Protein AF-A0A550GXI3-F1 (afdb_monomer)

Radius of gyration: 19.62 Å; Cα contacts (8 Å, |Δi|>4): 596; chains: 1; bounding box: 55×39×48 Å

Solvent-accessible surface area (backbone atoms only — not comparable to full-atom values): 16619 Å² total; per-residue (Å²): 136,91,68,89,84,83,71,65,54,86,95,35,48,46,63,50,71,77,78,48,59,98,50,70,60,48,78,45,76,72,73,67,55,38,31,50,55,50,47,62,64,43,40,51,51,29,44,40,46,37,22,38,76,69,74,22,32,32,35,30,52,36,49,74,20,41,65,17,34,67,59,70,39,56,46,51,35,38,92,88,29,63,44,73,39,26,77,59,78,45,25,34,27,53,27,48,29,63,34,30,44,49,54,58,54,34,79,82,56,68,37,56,72,45,65,46,77,71,81,88,69,42,28,80,44,37,45,74,77,69,72,57,84,88,69,53,75,42,92,70,35,68,44,68,70,25,41,55,35,31,60,16,30,55,57,30,77,19,30,78,45,34,30,23,52,42,53,98,44,24,38,32,27,37,34,27,72,86,44,60,24,70,62,46,37,54,57,52,63,74,62,69,56,55,27,54,47,70,41,73,43,73,50,54,18,75,34,76,65,56,46,83,38,67,22,25,15,38,31,63,40,76,79,32,71,91,59,40,50,33,40,64,50,24,49,53,53,51,42,49,46,50,75,75,33,90,84,61,43,72,43,75,50,49,100,82,71,45,43,50,35,30,36,66,55,12,37,61,59,65,59,50,38,48,74,70,64,53,58,64,69,62,58,56,61,70,31,50,73,52,47,55,53,44,54,66,59,47,63,81,31,64,88,63,97

Structure (mmCIF, N/CA/C/O backbone):
data_AF-A0A550GXI3-F1
#
_entry.id   AF-A0A550GXI3-F1
#
loop_
_atom_site.group_PDB
_atom_site.id
_atom_site.type_symbol
_atom_site.label_atom_id
_atom_site.label_alt_id
_atom_site.label_comp_id
_atom_site.label_asym_id
_atom_site.label_entity_id
_atom_site.label_seq_id
_atom_site.pdbx_PDB_ins_code
_atom_site.Cartn_x
_atom_site.Cartn_y
_atom_site.Cartn_z
_atom_site.occupancy
_atom_site.B_iso_or_equiv
_atom_site.auth_seq_id
_atom_site.auth_comp_id
_atom_site.auth_asym_id
_atom_site.auth_atom_id
_atom_site.pdbx_PDB_model_num
ATOM 1 N N . THR A 1 1 ? -29.670 -12.138 7.925 1.00 89.00 1 THR A N 1
ATOM 2 C CA . THR A 1 1 ? -29.839 -11.306 9.135 1.00 89.00 1 THR A CA 1
ATOM 3 C C . THR A 1 1 ? -31.044 -10.385 9.037 1.00 89.00 1 THR A C 1
ATOM 5 O O . THR A 1 1 ? -31.653 -10.145 10.063 1.00 89.00 1 THR A O 1
ATOM 8 N N . GLY A 1 2 ? -31.415 -9.880 7.851 1.00 95.00 2 GLY A N 1
ATOM 9 C CA . GLY A 1 2 ? -32.545 -8.945 7.708 1.00 95.00 2 GLY A CA 1
ATOM 10 C C . GLY A 1 2 ? -32.229 -7.520 8.179 1.00 95.00 2 GLY A C 1
ATOM 11 O O . GLY A 1 2 ? -33.114 -6.674 8.183 1.00 95.00 2 GLY A O 1
ATOM 12 N N . LEU A 1 3 ? -30.976 -7.267 8.568 1.00 95.50 3 LEU A N 1
ATOM 13 C CA . LEU A 1 3 ? -30.481 -5.957 8.976 1.00 95.50 3 LEU A CA 1
ATOM 14 C C . LEU A 1 3 ? -30.218 -5.069 7.749 1.00 95.50 3 LEU A C 1
ATOM 16 O O . LEU A 1 3 ? -29.896 -5.607 6.682 1.00 95.50 3 LEU A O 1
ATOM 20 N N . PRO A 1 4 ? -30.320 -3.735 7.892 1.00 94.94 4 PRO A N 1
ATOM 21 C CA . PRO A 1 4 ? -29.956 -2.805 6.830 1.00 94.94 4 PRO A CA 1
ATOM 22 C C . PRO A 1 4 ? -28.475 -2.944 6.456 1.00 94.94 4 PRO A C 1
ATOM 24 O O . PRO A 1 4 ? -27.627 -3.236 7.299 1.00 94.94 4 PRO A O 1
ATOM 27 N N . VAL A 1 5 ? -28.172 -2.723 5.176 1.00 95.75 5 VAL A N 1
ATOM 28 C CA . VAL A 1 5 ? -26.807 -2.737 4.639 1.00 95.75 5 VAL A CA 1
ATOM 29 C C . VAL A 1 5 ? -26.557 -1.413 3.937 1.00 95.75 5 VAL A C 1
ATOM 31 O O . VAL A 1 5 ? -27.253 -1.071 2.982 1.00 95.75 5 VAL A O 1
ATOM 34 N N . TYR A 1 6 ? -25.542 -0.692 4.403 1.00 95.00 6 TYR A N 1
ATOM 35 C CA . TYR A 1 6 ? -25.113 0.573 3.822 1.00 95.00 6 TYR A CA 1
ATOM 36 C C . TYR A 1 6 ? -23.807 0.379 3.055 1.00 95.00 6 TYR A C 1
ATOM 38 O O . TYR A 1 6 ? -22.901 -0.319 3.511 1.00 95.00 6 TYR A O 1
ATOM 46 N N . SER A 1 7 ? -23.705 0.996 1.878 1.00 94.38 7 SER A N 1
ATOM 47 C CA . SER A 1 7 ? -22.450 1.040 1.131 1.00 94.38 7 SER A CA 1
ATOM 48 C C . SER A 1 7 ? -21.622 2.225 1.611 1.00 94.38 7 SER A C 1
ATOM 50 O O . SER A 1 7 ? -22.087 3.359 1.529 1.00 94.38 7 SER A O 1
ATOM 52 N N . LEU A 1 8 ? -20.398 1.960 2.080 1.00 94.19 8 LEU A N 1
ATOM 53 C CA . LEU A 1 8 ? -19.416 2.993 2.426 1.00 94.19 8 LEU A CA 1
ATOM 54 C C . LEU A 1 8 ? -18.432 3.265 1.274 1.00 94.19 8 LEU A C 1
ATOM 56 O O . LEU A 1 8 ? -17.228 3.429 1.471 1.00 94.19 8 LEU A O 1
ATOM 60 N N . TYR A 1 9 ? -18.940 3.253 0.041 1.00 87.75 9 TYR A N 1
ATOM 61 C CA . TYR A 1 9 ? -18.154 3.436 -1.176 1.00 87.75 9 TYR A CA 1
ATOM 62 C C . TYR A 1 9 ? -18.864 4.376 -2.159 1.00 87.75 9 TYR A C 1
ATOM 64 O O . TYR A 1 9 ? -20.063 4.624 -2.052 1.00 87.75 9 TYR A O 1
ATOM 72 N N . GLY A 1 10 ? -18.121 4.915 -3.129 1.00 84.12 10 GLY A N 1
ATOM 73 C CA . GLY A 1 10 ? -18.667 5.867 -4.101 1.00 84.12 10 GLY A CA 1
ATOM 74 C C . GLY A 1 10 ? -19.005 7.209 -3.453 1.00 84.12 10 GLY A C 1
ATOM 75 O O . GLY A 1 10 ? -18.105 7.858 -2.911 1.00 84.12 10 GLY A O 1
ATOM 76 N N . ASP A 1 11 ? -20.281 7.593 -3.519 1.00 80.62 11 ASP A N 1
ATOM 77 C CA . ASP A 1 11 ? -20.800 8.890 -3.056 1.00 80.62 11 ASP A CA 1
ATOM 78 C C . ASP A 1 11 ? -20.832 9.017 -1.525 1.00 80.62 11 ASP A C 1
ATOM 80 O O . ASP A 1 11 ? -20.788 10.122 -0.985 1.00 80.62 11 ASP A O 1
ATOM 84 N N . HIS A 1 12 ? -20.839 7.890 -0.806 1.00 85.56 12 HIS A N 1
ATOM 85 C CA . HIS A 1 12 ? -20.931 7.853 0.652 1.00 85.56 12 HIS A CA 1
ATOM 86 C C . HIS A 1 12 ? -19.766 7.070 1.249 1.00 85.56 12 HIS A C 1
ATOM 88 O O . HIS A 1 12 ? -19.914 5.920 1.620 1.00 85.56 12 HIS A O 1
ATOM 94 N N . ARG A 1 13 ? -18.576 7.671 1.352 1.00 92.81 13 ARG A N 1
ATOM 95 C CA . ARG A 1 13 ? -17.403 7.003 1.969 1.00 92.81 13 ARG A CA 1
ATOM 96 C C . ARG A 1 13 ? -17.364 7.125 3.493 1.00 92.81 13 ARG A C 1
ATOM 98 O O . ARG A 1 13 ? -16.665 6.370 4.157 1.00 92.81 13 ARG A O 1
ATOM 105 N N . LYS A 1 14 ? -18.106 8.086 4.040 1.00 96.12 14 LYS A N 1
ATOM 106 C CA . LYS A 1 14 ? -18.230 8.351 5.473 1.00 96.12 14 LYS A CA 1
ATOM 107 C C . LYS A 1 14 ? -19.665 8.046 5.913 1.00 96.12 14 LYS A C 1
ATOM 109 O O . LYS A 1 14 ? -20.574 8.540 5.243 1.00 96.12 14 LYS A O 1
ATOM 114 N N . PRO A 1 15 ? -19.882 7.280 7.002 1.00 96.62 15 PRO A N 1
ATOM 115 C CA . PRO A 1 15 ? -21.222 7.068 7.544 1.00 96.62 15 PRO A CA 1
ATOM 116 C C . PRO A 1 15 ? -21.905 8.406 7.831 1.00 96.62 15 PRO A C 1
ATOM 118 O O . PRO A 1 15 ? -21.279 9.303 8.399 1.00 96.62 15 PRO A O 1
ATOM 121 N N . THR A 1 16 ? -23.167 8.553 7.440 1.00 96.31 16 THR A N 1
ATOM 122 C CA . THR A 1 16 ? -23.973 9.728 7.799 1.00 96.31 16 THR A CA 1
ATOM 123 C C . THR A 1 16 ? -24.551 9.565 9.205 1.00 96.31 16 THR A C 1
ATOM 125 O O . THR A 1 16 ? -24.634 8.449 9.712 1.00 96.31 16 THR A O 1
ATOM 128 N N . GLY A 1 17 ? -25.009 10.659 9.820 1.00 95.38 17 GLY A N 1
ATOM 129 C CA . GLY A 1 17 ? -25.716 10.585 11.103 1.00 95.38 17 GLY A CA 1
ATOM 130 C C . GLY A 1 17 ? -26.948 9.677 11.054 1.00 95.38 17 GLY A C 1
ATOM 131 O O . GLY A 1 17 ? -27.163 8.903 11.973 1.00 95.38 17 GLY A O 1
ATOM 132 N N . GLU A 1 18 ? -27.693 9.684 9.943 1.00 95.81 18 GLU A N 1
ATOM 133 C CA . GLU A 1 18 ? -28.843 8.787 9.733 1.00 95.81 18 GLU A CA 1
ATOM 134 C C . GLU A 1 18 ? -28.446 7.304 9.731 1.00 95.81 18 GLU A C 1
ATOM 136 O O . GLU A 1 18 ? -29.175 6.469 10.254 1.00 95.81 18 GLU A O 1
ATOM 141 N N . MET A 1 19 ? -27.279 6.958 9.172 1.00 96.44 19 MET A N 1
ATOM 142 C CA . MET A 1 19 ? -26.775 5.578 9.203 1.00 96.44 19 MET A CA 1
ATOM 143 C C . MET A 1 19 ? -26.350 5.141 10.610 1.00 96.44 19 MET A C 1
ATOM 145 O O . MET A 1 19 ? -26.311 3.942 10.880 1.00 96.44 19 MET A O 1
ATOM 149 N N . LEU A 1 20 ? -25.994 6.099 11.470 1.00 96.69 20 LEU A N 1
ATOM 150 C CA . LEU A 1 20 ? -25.579 5.875 12.854 1.00 96.69 20 LEU A CA 1
ATOM 151 C C . LEU A 1 20 ? -26.733 6.048 13.859 1.00 96.69 20 LEU A C 1
ATOM 153 O O . LEU A 1 20 ? -26.522 5.872 15.058 1.00 96.69 20 LEU A O 1
ATOM 157 N N . ASP A 1 21 ? -27.940 6.388 13.399 1.00 95.31 21 ASP A N 1
ATOM 158 C CA . ASP A 1 21 ? -29.081 6.600 14.285 1.00 95.31 21 ASP A CA 1
ATOM 159 C C . ASP A 1 21 ? -29.482 5.293 14.985 1.00 95.31 21 ASP A C 1
ATOM 161 O O . ASP A 1 21 ? -29.589 4.227 14.371 1.00 95.31 21 ASP A O 1
ATOM 165 N N . GLY A 1 22 ? -29.683 5.377 16.299 1.00 94.44 22 GLY A N 1
ATOM 166 C CA . GLY A 1 22 ? -30.075 4.242 17.132 1.00 94.44 22 GLY A CA 1
ATOM 167 C C . GLY A 1 22 ? -28.981 3.210 17.438 1.00 94.44 22 GLY A C 1
ATOM 168 O O . GLY A 1 22 ? -29.319 2.171 18.010 1.00 94.44 22 GLY A O 1
ATOM 169 N N . ILE A 1 23 ? -27.705 3.455 17.101 1.00 97.56 23 ILE A N 1
ATOM 170 C CA . ILE A 1 23 ? -26.584 2.598 17.531 1.00 97.56 23 ILE A CA 1
ATOM 171 C C . ILE A 1 23 ? -25.672 3.296 18.546 1.00 97.56 23 ILE A C 1
ATOM 173 O O . ILE A 1 23 ? -25.298 4.452 18.385 1.00 97.56 23 ILE A O 1
ATOM 177 N N . ASP A 1 24 ? -25.253 2.559 19.576 1.00 97.81 24 ASP A N 1
ATOM 178 C CA . ASP A 1 24 ? -24.326 3.065 20.603 1.00 97.81 24 ASP A CA 1
ATOM 179 C C . ASP A 1 24 ? -22.850 2.868 20.222 1.00 97.81 24 ASP A C 1
ATOM 181 O O . ASP A 1 24 ? -21.953 3.542 20.738 1.00 97.81 24 ASP A O 1
ATOM 185 N N . ALA A 1 25 ? -22.581 1.914 19.325 1.00 98.38 25 ALA A N 1
ATOM 186 C CA . ALA A 1 25 ? -21.236 1.562 18.903 1.00 98.38 25 ALA A CA 1
ATOM 187 C C . ALA A 1 25 ? -21.175 1.119 17.437 1.00 98.38 25 ALA A C 1
ATOM 189 O O . ALA A 1 25 ? -22.063 0.422 16.943 1.00 98.38 25 ALA A O 1
ATOM 190 N N . LEU A 1 26 ? -20.069 1.462 16.780 1.00 98.44 26 LEU A N 1
ATOM 191 C CA . LEU A 1 26 ? -19.687 0.989 15.458 1.00 98.44 26 LEU A CA 1
ATOM 192 C C . LEU A 1 26 ? -18.497 0.033 15.591 1.00 98.44 26 LEU A C 1
ATOM 194 O O . LEU A 1 26 ? -17.433 0.425 16.069 1.00 98.44 26 LEU A O 1
ATOM 198 N N . VAL A 1 27 ? -18.681 -1.217 15.165 1.00 98.81 27 VAL A N 1
ATOM 199 C CA . VAL A 1 27 ? -17.645 -2.257 15.216 1.00 98.81 27 VAL A CA 1
ATOM 200 C C . VAL A 1 27 ? -16.955 -2.372 13.857 1.00 98.81 27 VAL A C 1
ATOM 202 O O . VAL A 1 27 ? -17.619 -2.545 12.836 1.00 98.81 27 VAL A O 1
ATOM 205 N N . PHE A 1 28 ? -15.627 -2.304 13.846 1.00 98.81 28 PHE A N 1
ATOM 206 C CA . PHE A 1 28 ? -14.787 -2.508 12.670 1.00 98.81 28 PHE A CA 1
ATOM 207 C C . PHE A 1 28 ? -14.018 -3.818 12.800 1.00 98.81 28 PHE A C 1
ATOM 209 O O . PHE A 1 28 ? -13.209 -3.979 13.710 1.00 98.81 28 PHE A O 1
ATOM 216 N N . ASP A 1 29 ? -14.284 -4.739 11.879 1.00 98.62 29 ASP A N 1
ATOM 217 C CA . ASP A 1 29 ? -13.697 -6.077 11.839 1.00 98.62 29 ASP A CA 1
ATOM 218 C C . ASP A 1 29 ? -13.378 -6.454 10.385 1.00 98.62 29 ASP A C 1
ATOM 220 O O . ASP A 1 29 ? -14.157 -7.125 9.707 1.00 98.62 29 ASP A O 1
ATOM 224 N N . ILE A 1 30 ? -12.269 -5.928 9.861 1.00 97.94 30 ILE A N 1
ATOM 225 C CA . ILE A 1 30 ? -11.876 -6.087 8.455 1.00 97.94 30 ILE A CA 1
ATOM 226 C C . ILE A 1 30 ? -10.378 -6.384 8.374 1.00 97.94 30 ILE A C 1
ATOM 228 O O . ILE A 1 30 ? -9.574 -5.699 9.001 1.00 97.94 30 ILE A O 1
ATOM 232 N N . GLN A 1 31 ? -10.008 -7.397 7.583 1.00 98.25 31 GLN A N 1
ATOM 233 C CA . GLN A 1 31 ? -8.613 -7.711 7.270 1.00 98.25 31 GLN A CA 1
ATOM 234 C C . GLN A 1 31 ? -8.056 -6.712 6.245 1.00 98.25 31 GLN A C 1
ATOM 236 O O . GLN A 1 31 ? -8.577 -6.602 5.133 1.00 98.25 31 GLN A O 1
ATOM 241 N N . ASP A 1 32 ? -6.991 -6.007 6.622 1.00 96.69 32 ASP A N 1
ATOM 242 C CA . ASP A 1 32 ? -6.204 -5.134 5.741 1.00 96.69 32 ASP A CA 1
ATOM 243 C C . ASP A 1 32 ? -5.035 -5.909 5.091 1.00 96.69 32 ASP A C 1
ATOM 245 O O . ASP A 1 32 ? -4.897 -7.117 5.308 1.00 96.69 32 ASP A O 1
ATOM 249 N N . CYS A 1 33 ? -4.207 -5.245 4.277 1.00 96.88 33 CYS A N 1
ATOM 250 C CA . CYS A 1 33 ? -3.033 -5.827 3.631 1.00 96.88 33 CYS A CA 1
ATOM 251 C C . CYS A 1 33 ? -1.679 -5.207 4.033 1.00 96.88 33 CYS A C 1
ATOM 253 O O . CYS A 1 33 ? -0.673 -5.592 3.443 1.00 96.88 33 CYS A O 1
ATOM 255 N N . GLY A 1 34 ? -1.639 -4.252 4.970 1.00 96.81 34 GLY A N 1
ATOM 256 C CA . GLY A 1 34 ? -0.385 -3.673 5.482 1.00 96.81 34 GLY A CA 1
ATOM 257 C C . GLY A 1 34 ? 0.225 -2.581 4.592 1.00 96.81 34 GLY A C 1
ATOM 258 O O . GLY A 1 34 ? 1.400 -2.228 4.729 1.00 96.81 34 GLY A O 1
ATOM 259 N N . ALA A 1 35 ? -0.559 -2.049 3.646 1.00 98.25 35 ALA A N 1
ATOM 260 C CA . ALA A 1 35 ? -0.117 -1.027 2.702 1.00 98.25 35 ALA A CA 1
ATOM 261 C C . ALA A 1 35 ? -0.995 0.226 2.778 1.00 98.25 35 ALA A C 1
ATOM 263 O O . ALA A 1 35 ? -2.220 0.151 2.691 1.00 98.25 35 ALA A O 1
ATOM 264 N N . ARG A 1 36 ? -0.367 1.407 2.825 1.00 98.00 36 ARG A N 1
ATOM 265 C CA . ARG A 1 36 ? -1.037 2.709 3.016 1.00 98.00 36 ARG A CA 1
ATOM 266 C C . ARG A 1 36 ? -2.190 2.983 2.050 1.00 98.00 36 ARG A C 1
ATOM 268 O O . ARG A 1 36 ? -3.167 3.627 2.424 1.00 98.00 36 ARG A O 1
ATOM 275 N N . PHE A 1 37 ? -2.057 2.545 0.801 1.00 97.00 37 PHE A N 1
ATOM 276 C CA . PHE A 1 37 ? -3.054 2.773 -0.246 1.00 97.00 37 PHE A CA 1
ATOM 277 C C . PHE A 1 37 ? -4.157 1.712 -0.308 1.00 97.00 37 PHE A C 1
ATOM 279 O O . PHE A 1 37 ? -5.036 1.793 -1.169 1.00 97.00 37 PHE A O 1
ATOM 286 N N . TYR A 1 38 ? -4.176 0.754 0.622 1.00 97.69 38 TYR A N 1
ATOM 287 C CA . TYR A 1 38 ? -5.305 -0.148 0.794 1.00 97.69 38 TYR A CA 1
ATOM 288 C C . TYR A 1 38 ? -6.419 0.533 1.599 1.00 97.69 38 TYR A C 1
ATOM 290 O O . TYR A 1 38 ? -6.279 0.890 2.763 1.00 97.69 38 TYR A O 1
ATOM 298 N N . THR A 1 39 ? -7.555 0.789 0.951 1.00 96.00 39 THR A N 1
ATOM 299 C CA . THR A 1 39 ? -8.517 1.813 1.412 1.00 96.00 39 THR A CA 1
ATOM 300 C C . THR A 1 39 ? -9.366 1.454 2.643 1.00 96.00 39 THR A C 1
ATOM 302 O O . THR A 1 39 ? -10.235 2.238 3.043 1.00 96.00 39 THR A O 1
ATOM 305 N N . TYR A 1 40 ? -9.139 0.306 3.284 1.00 97.38 40 TYR A N 1
ATOM 306 C CA . TYR A 1 40 ? -9.831 -0.030 4.530 1.00 97.38 40 TYR A CA 1
ATOM 307 C C . TYR A 1 40 ? -9.351 0.823 5.707 1.00 97.38 40 TYR A C 1
ATOM 309 O O . TYR A 1 40 ? -10.192 1.229 6.511 1.00 97.38 40 TYR A O 1
ATOM 317 N N . VAL A 1 41 ? -8.083 1.253 5.735 1.00 96.81 41 VAL A N 1
ATOM 318 C CA . VAL A 1 41 ? -7.618 2.285 6.684 1.00 96.81 41 VAL A CA 1
ATOM 319 C C . VAL A 1 41 ? -8.352 3.617 6.493 1.00 96.81 41 VAL A C 1
ATOM 321 O O . VAL A 1 41 ? -8.733 4.286 7.459 1.00 96.81 41 VAL A O 1
ATOM 324 N N . SER A 1 42 ? -8.640 3.993 5.245 1.00 97.19 42 SER A N 1
ATOM 325 C CA . SER A 1 42 ? -9.401 5.209 4.946 1.00 97.19 42 SER A CA 1
ATOM 326 C C . SER A 1 42 ? -10.858 5.093 5.380 1.00 97.19 42 SER A C 1
ATOM 328 O O . SER A 1 42 ? -11.423 6.040 5.924 1.00 97.19 42 SER A O 1
ATOM 330 N N . THR A 1 43 ? -11.450 3.912 5.204 1.00 98.06 43 THR A N 1
ATOM 331 C CA . THR A 1 43 ? -12.803 3.615 5.690 1.00 98.06 43 THR A CA 1
ATOM 332 C C . THR A 1 43 ? -12.856 3.691 7.216 1.00 98.06 43 THR A C 1
ATOM 334 O O . THR A 1 43 ? -13.711 4.390 7.753 1.00 98.06 43 THR A O 1
ATOM 337 N N . LEU A 1 44 ? -11.897 3.070 7.917 1.00 98.44 44 LEU A N 1
ATOM 338 C CA . LEU A 1 44 ? -11.750 3.176 9.372 1.00 98.44 44 LEU A CA 1
ATOM 339 C C . LEU A 1 44 ? -11.668 4.644 9.815 1.00 98.44 44 LEU A C 1
ATOM 341 O O . LEU A 1 44 ? -12.401 5.057 10.708 1.00 98.44 44 LEU A O 1
ATOM 345 N N . THR A 1 45 ? -10.848 5.452 9.141 1.00 98.12 45 THR A N 1
ATOM 346 C CA . THR A 1 45 ? -10.695 6.890 9.429 1.00 98.12 45 THR A CA 1
ATOM 347 C C . THR A 1 45 ? -12.024 7.639 9.349 1.00 98.12 45 THR A C 1
ATOM 349 O O . THR A 1 45 ? -12.354 8.433 10.230 1.00 98.12 45 THR A O 1
ATOM 352 N N . TYR A 1 46 ? -12.807 7.400 8.297 1.00 98.06 46 TYR A N 1
ATOM 353 C CA . TYR A 1 46 ? -14.100 8.055 8.124 1.00 98.06 46 TYR A CA 1
ATOM 354 C C . TYR A 1 46 ? -15.151 7.559 9.118 1.00 98.06 46 TYR A C 1
ATOM 356 O O . TYR A 1 46 ? -15.916 8.374 9.637 1.00 98.06 46 TYR A O 1
ATOM 364 N N . CYS A 1 47 ? -15.152 6.265 9.435 1.00 98.44 47 CYS A N 1
ATOM 365 C CA . CYS A 1 47 ? -15.968 5.696 10.503 1.00 98.44 47 CYS A CA 1
ATOM 366 C C . CYS A 1 47 ? -15.649 6.344 11.855 1.00 98.44 47 CYS A C 1
ATOM 368 O O . CYS A 1 47 ? -16.559 6.836 12.513 1.00 98.44 47 CYS A O 1
ATOM 370 N N . MET A 1 48 ? -14.369 6.439 12.222 1.00 98.62 48 MET A N 1
ATOM 371 C CA . MET A 1 48 ? -13.918 7.098 13.451 1.00 98.62 48 MET A CA 1
ATOM 372 C C . MET A 1 48 ? -14.329 8.572 13.501 1.00 98.62 48 MET A C 1
ATOM 374 O O . MET A 1 48 ? -14.825 9.039 14.523 1.00 98.62 48 MET A O 1
ATOM 378 N N . GLY A 1 49 ? -14.158 9.302 12.394 1.00 98.25 49 GLY A N 1
ATOM 379 C CA . GLY A 1 49 ? -14.563 10.705 12.300 1.00 98.25 49 GLY A CA 1
ATOM 380 C C . GLY A 1 49 ? -16.069 10.896 12.474 1.00 98.25 49 GLY A C 1
ATOM 381 O O . GLY A 1 49 ? -16.495 11.771 13.219 1.00 98.25 49 GLY A O 1
ATOM 382 N N . SER A 1 50 ? -16.883 10.055 11.828 1.00 98.00 50 SER A N 1
ATOM 383 C CA . SER A 1 50 ? -18.342 10.119 11.977 1.00 98.00 50 SER A CA 1
ATOM 384 C C . SER A 1 50 ? -18.795 9.705 13.380 1.00 98.00 50 SER A C 1
ATOM 386 O O . SER A 1 50 ? -19.668 10.345 13.962 1.00 98.00 50 SER A O 1
ATOM 388 N N . ALA A 1 51 ? -18.150 8.692 13.964 1.00 98.25 51 ALA A N 1
ATOM 389 C CA . ALA A 1 51 ? -18.409 8.252 15.329 1.00 98.25 51 ALA A CA 1
ATOM 390 C C . ALA A 1 51 ? -18.117 9.365 16.353 1.00 98.25 51 ALA A C 1
ATOM 392 O O . ALA A 1 51 ? -18.942 9.619 17.228 1.00 98.25 51 ALA A O 1
ATOM 393 N N . ALA A 1 52 ? -17.002 10.092 16.197 1.00 98.06 52 ALA A N 1
ATOM 394 C CA . ALA A 1 52 ? -16.684 11.258 17.024 1.00 98.06 52 ALA A CA 1
ATOM 395 C C . ALA A 1 52 ? -17.745 12.365 16.919 1.00 98.06 52 ALA A C 1
ATOM 397 O O . ALA A 1 52 ? -18.149 12.926 17.934 1.00 98.06 52 ALA A O 1
ATOM 398 N N . GLU A 1 53 ? -18.211 12.665 15.704 1.00 97.81 53 GLU A N 1
ATOM 399 C CA . GLU A 1 53 ? -19.203 13.719 15.448 1.00 97.81 53 GLU A CA 1
ATOM 400 C C . GLU A 1 53 ? -20.579 13.417 16.054 1.00 97.81 53 GLU A C 1
ATOM 402 O O . GLU A 1 53 ? -21.276 14.341 16.469 1.00 97.81 53 GLU A O 1
ATOM 407 N N . HIS A 1 54 ? -20.960 12.140 16.124 1.00 97.62 54 HIS A N 1
ATOM 408 C CA . HIS A 1 54 ? -22.296 11.712 16.555 1.00 97.62 54 HIS A CA 1
ATOM 409 C C . HIS A 1 54 ? -22.310 11.060 17.945 1.00 97.62 54 HIS A C 1
ATOM 411 O O . HIS A 1 54 ? -23.345 10.560 18.374 1.00 97.62 54 HIS A O 1
ATOM 417 N N . GLY A 1 55 ? -21.183 11.064 18.665 1.00 96.88 55 GLY A N 1
ATOM 418 C CA . GLY A 1 55 ? -21.097 10.495 20.014 1.00 96.88 55 GLY A CA 1
ATOM 419 C C . GLY A 1 55 ? -21.222 8.969 20.064 1.00 96.88 55 GLY A C 1
ATOM 420 O O . GLY A 1 55 ? -21.563 8.422 21.110 1.00 96.88 55 GLY A O 1
ATOM 421 N N . VAL A 1 56 ? -20.934 8.284 18.956 1.00 98.44 56 VAL A N 1
ATOM 422 C CA . VAL A 1 56 ? -20.949 6.819 18.858 1.00 98.44 56 VAL A CA 1
ATOM 423 C C . VAL A 1 56 ? -19.578 6.274 19.249 1.00 98.44 56 VAL A C 1
ATOM 425 O O . VAL A 1 56 ? -18.538 6.833 18.889 1.00 98.44 56 VAL A O 1
ATOM 428 N N . LYS A 1 57 ? -19.546 5.163 19.987 1.00 98.69 57 LYS A N 1
ATOM 429 C CA . LYS A 1 57 ? -18.289 4.493 20.330 1.00 98.69 57 LYS A CA 1
ATOM 430 C C . LYS A 1 57 ? -17.713 3.766 19.114 1.00 98.69 57 LYS A C 1
ATOM 432 O O . LYS A 1 57 ? -18.413 3.007 18.452 1.00 98.69 57 LYS A O 1
ATOM 437 N N . MET A 1 58 ? -16.426 3.940 18.845 1.00 98.75 58 MET A N 1
ATOM 438 C CA . MET A 1 58 ? -15.707 3.153 17.849 1.00 98.75 58 MET A CA 1
ATOM 439 C C . MET A 1 58 ? -15.079 1.929 18.517 1.00 98.75 58 MET A C 1
ATOM 441 O O . MET A 1 58 ? -14.285 2.081 19.442 1.00 98.75 58 MET A O 1
ATOM 445 N N . VAL A 1 59 ? -15.388 0.730 18.029 1.00 98.88 59 VAL A N 1
ATOM 446 C CA . VAL A 1 59 ? -14.771 -0.523 18.481 1.00 98.88 59 VAL A CA 1
ATOM 447 C C . VAL A 1 59 ? -14.011 -1.150 17.318 1.00 98.88 59 VAL A C 1
ATOM 449 O O . VAL A 1 59 ? -14.597 -1.404 16.271 1.00 98.88 59 VAL A O 1
ATOM 452 N N . VAL A 1 60 ? -12.720 -1.423 17.486 1.00 98.88 60 VAL A N 1
ATOM 453 C CA . VAL A 1 60 ? -11.901 -2.119 16.481 1.00 98.88 60 VAL A CA 1
ATOM 454 C C . VAL A 1 60 ? -11.575 -3.513 16.997 1.00 98.88 60 VAL A C 1
ATOM 456 O O . VAL A 1 60 ? -10.935 -3.651 18.039 1.00 98.88 60 VAL A O 1
ATOM 459 N N . LEU A 1 61 ? -12.028 -4.540 16.279 1.00 98.88 61 LEU A N 1
ATOM 460 C CA . LEU A 1 61 ? -11.596 -5.917 16.500 1.00 98.88 61 LEU A CA 1
ATOM 461 C C . LEU A 1 61 ? -10.300 -6.102 15.726 1.00 98.88 61 LEU A C 1
ATOM 463 O O . LEU A 1 61 ? -10.307 -6.135 14.495 1.00 98.88 61 LEU A O 1
ATOM 467 N N . ASP A 1 62 ? -9.186 -6.117 16.448 1.00 98.81 62 ASP A N 1
ATOM 468 C CA . ASP A 1 62 ? -7.888 -6.041 15.803 1.00 98.81 62 ASP A CA 1
ATOM 469 C C . ASP A 1 62 ? -7.531 -7.333 15.052 1.00 98.81 62 ASP A C 1
ATOM 471 O O . ASP A 1 62 ? -8.012 -8.423 15.380 1.00 98.81 62 ASP A O 1
ATOM 475 N N . ARG A 1 63 ? -6.694 -7.201 14.021 1.00 98.69 63 ARG A N 1
ATOM 476 C CA . ARG A 1 63 ? -6.297 -8.286 13.117 1.00 98.69 63 ARG A CA 1
ATOM 477 C C . ARG A 1 63 ? -4.810 -8.209 12.766 1.00 98.69 63 ARG A C 1
ATOM 479 O O . ARG A 1 63 ? -4.250 -7.112 12.792 1.00 98.69 63 ARG A O 1
ATOM 486 N N . PRO A 1 64 ? -4.177 -9.342 12.402 1.00 98.56 64 PRO A N 1
ATOM 487 C CA . PRO A 1 64 ? -2.772 -9.368 12.004 1.00 98.56 64 PRO A CA 1
ATOM 488 C C . PRO A 1 64 ? -2.504 -8.421 10.833 1.00 98.56 64 PRO A C 1
ATOM 490 O O . PRO A 1 64 ? -3.275 -8.410 9.867 1.00 98.56 64 PRO A O 1
ATOM 493 N N . ASP A 1 65 ? -1.393 -7.684 10.884 1.00 98.50 65 ASP A N 1
ATOM 494 C CA . ASP A 1 65 ? -0.795 -7.129 9.666 1.00 98.50 65 ASP A CA 1
ATOM 495 C C . ASP A 1 65 ? -0.232 -8.317 8.865 1.00 98.50 65 ASP A C 1
ATOM 497 O O . ASP A 1 65 ? 0.605 -9.061 9.390 1.00 98.50 65 ASP A O 1
ATOM 501 N N . PRO A 1 66 ? -0.733 -8.598 7.647 1.00 98.06 66 PRO A N 1
ATOM 502 C CA . PRO A 1 66 ? -0.418 -9.857 6.990 1.00 98.06 66 PRO A CA 1
ATOM 503 C C . PRO A 1 66 ? 1.015 -9.936 6.476 1.00 98.06 66 PRO A C 1
ATOM 505 O O . PRO A 1 66 ? 1.513 -11.043 6.267 1.00 98.06 66 PRO A O 1
ATOM 508 N N . ILE A 1 67 ? 1.661 -8.783 6.300 1.00 98.19 67 ILE A N 1
ATOM 509 C CA . ILE A 1 67 ? 3.055 -8.652 5.878 1.00 98.19 67 ILE A CA 1
ATOM 510 C C . ILE A 1 67 ? 3.944 -8.226 7.054 1.00 98.19 67 ILE A C 1
ATOM 512 O O . ILE A 1 67 ? 4.906 -7.490 6.859 1.00 98.19 67 ILE A O 1
ATOM 516 N N . ASN A 1 68 ? 3.614 -8.721 8.252 1.00 98.25 68 ASN A N 1
ATOM 517 C CA . ASN A 1 68 ? 4.260 -8.478 9.543 1.00 98.25 68 ASN A CA 1
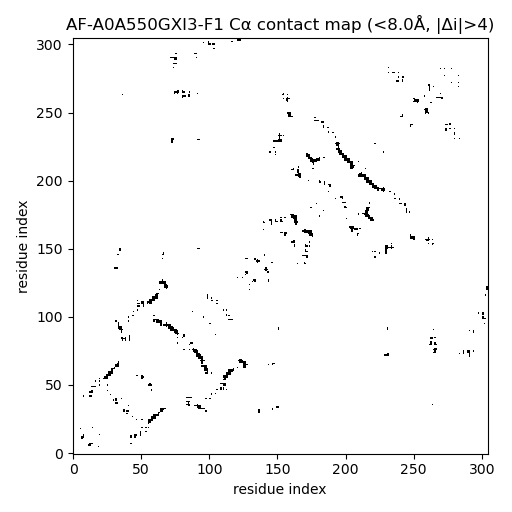ATOM 518 C C . ASN A 1 68 ? 4.137 -7.036 10.084 1.00 98.25 68 ASN A C 1
ATOM 520 O O . ASN A 1 68 ? 3.792 -6.085 9.388 1.00 98.25 68 ASN A O 1
ATOM 524 N N . GLY A 1 69 ? 4.390 -6.882 11.383 1.00 97.94 69 GLY A N 1
ATOM 525 C CA . GLY A 1 69 ? 4.417 -5.604 12.095 1.00 97.94 69 GLY A CA 1
ATOM 526 C C . GLY A 1 69 ? 5.817 -5.013 12.284 1.00 97.94 69 GLY A C 1
ATOM 527 O O . GLY A 1 69 ? 5.952 -3.939 12.868 1.00 97.94 69 GLY A O 1
ATOM 528 N N . VAL A 1 70 ? 6.884 -5.681 11.854 1.00 97.56 70 VAL A N 1
ATOM 529 C CA . VAL A 1 70 ? 8.255 -5.210 12.105 1.00 97.56 70 VAL A CA 1
ATOM 530 C C . VAL A 1 70 ? 8.682 -4.224 11.030 1.00 97.56 70 VAL A C 1
ATOM 532 O O . VAL A 1 70 ? 9.037 -3.081 11.346 1.00 97.56 70 VAL A O 1
ATOM 535 N N . ASP A 1 71 ? 8.593 -4.653 9.777 1.00 97.38 71 ASP A N 1
ATOM 536 C CA . ASP A 1 71 ? 9.186 -3.962 8.645 1.00 97.38 71 ASP A CA 1
ATOM 537 C C . ASP A 1 71 ? 8.425 -2.690 8.278 1.00 97.38 71 ASP A C 1
ATOM 539 O O . ASP A 1 71 ? 7.192 -2.618 8.294 1.00 97.38 71 ASP A O 1
ATOM 543 N N . VAL A 1 72 ? 9.192 -1.669 7.907 1.00 97.69 72 VAL A N 1
ATOM 544 C CA . VAL A 1 72 ? 8.686 -0.372 7.470 1.00 97.69 72 VAL A CA 1
ATOM 545 C C . VAL A 1 72 ? 9.446 0.050 6.229 1.00 97.69 72 VAL A C 1
ATOM 547 O O . VAL A 1 72 ? 10.674 0.083 6.230 1.00 97.69 72 VAL A O 1
ATOM 550 N N . GLU A 1 73 ? 8.717 0.414 5.179 1.00 97.25 73 GLU A N 1
ATOM 551 C CA . GLU A 1 73 ? 9.316 0.801 3.907 1.00 97.25 73 GLU A CA 1
ATOM 552 C C . GLU A 1 73 ? 8.550 1.929 3.217 1.00 97.25 73 GLU A C 1
ATOM 554 O O . GLU A 1 73 ? 7.320 2.037 3.288 1.00 97.25 73 GLU A O 1
ATOM 559 N N . GLY A 1 74 ? 9.298 2.722 2.452 1.00 97.19 74 GLY A N 1
ATOM 560 C CA . GLY A 1 74 ? 8.752 3.788 1.631 1.00 97.19 74 GLY A CA 1
ATOM 561 C C . GLY A 1 74 ? 8.646 5.129 2.340 1.00 97.19 74 GLY A C 1
ATOM 562 O O . GLY A 1 74 ? 8.773 5.233 3.558 1.00 97.19 74 GLY A O 1
ATOM 563 N N . ASN A 1 75 ? 8.388 6.164 1.550 1.00 97.44 75 ASN A N 1
ATOM 564 C CA . ASN A 1 75 ? 8.265 7.511 2.071 1.00 97.44 75 ASN A CA 1
ATOM 565 C C . ASN A 1 75 ? 7.002 7.712 2.908 1.00 97.44 75 ASN A C 1
ATOM 567 O O . ASN A 1 75 ? 5.957 7.089 2.673 1.00 97.44 75 ASN A O 1
ATOM 571 N N . VAL A 1 76 ? 7.068 8.677 3.817 1.00 97.88 76 VAL A N 1
ATOM 572 C CA . VAL A 1 76 ? 5.902 9.167 4.556 1.00 97.88 76 VAL A CA 1
ATOM 573 C C . VAL A 1 76 ? 5.049 10.051 3.640 1.00 97.88 76 VAL A C 1
ATOM 575 O O . VAL A 1 76 ? 5.562 10.776 2.789 1.00 97.88 76 VAL A O 1
ATOM 578 N N . LEU A 1 77 ? 3.722 9.974 3.782 1.00 97.81 77 LEU A N 1
ATOM 579 C CA . LEU A 1 77 ? 2.799 10.789 2.990 1.00 97.81 77 LEU A CA 1
ATOM 580 C C . LEU A 1 77 ? 2.984 12.286 3.282 1.00 97.81 77 LEU A C 1
ATOM 582 O O . LEU A 1 77 ? 2.880 12.727 4.429 1.00 97.81 77 LEU A O 1
ATOM 586 N N . GLU A 1 78 ? 3.196 13.077 2.231 1.00 96.81 78 GLU A N 1
ATOM 587 C CA . GLU A 1 78 ? 3.376 14.522 2.319 1.00 96.81 78 GLU A CA 1
ATOM 588 C C . GLU A 1 78 ? 2.042 15.277 2.349 1.00 96.81 78 GLU A C 1
ATOM 590 O O . GLU A 1 78 ? 1.045 14.924 1.705 1.00 96.81 78 GLU A O 1
ATOM 595 N N . LYS A 1 79 ? 2.033 16.400 3.074 1.00 94.19 79 LYS A N 1
ATOM 596 C CA . LYS A 1 79 ? 0.893 17.318 3.083 1.00 94.19 79 LYS A CA 1
ATOM 597 C C . LYS A 1 79 ? 0.607 17.796 1.656 1.00 94.19 79 LYS A C 1
ATOM 599 O O . LYS A 1 79 ? 1.496 18.282 0.970 1.00 94.19 79 LYS A O 1
ATOM 604 N N . GLY A 1 80 ? -0.656 17.713 1.245 1.00 94.44 80 GLY A N 1
ATOM 605 C CA . GLY A 1 80 ? -1.086 18.051 -0.118 1.00 94.44 80 GLY A CA 1
ATOM 606 C C . GLY A 1 80 ? -1.266 16.836 -1.031 1.00 94.44 80 GLY A C 1
ATOM 607 O O . GLY A 1 80 ? -1.938 16.960 -2.053 1.00 94.44 80 GLY A O 1
ATOM 608 N N . PHE A 1 81 ? -0.785 15.654 -0.628 1.00 96.19 81 PHE A N 1
ATOM 609 C CA . PHE A 1 81 ? -1.018 14.379 -1.326 1.00 96.19 81 PHE A CA 1
ATOM 610 C C . PHE A 1 81 ? -2.065 13.492 -0.640 1.00 96.19 81 PHE A C 1
ATOM 612 O O . PHE A 1 81 ? -2.363 12.396 -1.107 1.00 96.19 81 PHE A O 1
ATOM 619 N N . THR A 1 82 ? -2.699 13.997 0.422 1.00 95.62 82 THR A N 1
ATOM 620 C CA . THR A 1 82 ? -3.826 13.343 1.093 1.00 95.62 82 THR A CA 1
ATOM 621 C C . THR A 1 82 ? -4.955 13.051 0.097 1.00 95.62 82 THR A C 1
ATOM 623 O O . THR A 1 82 ? -5.381 13.933 -0.660 1.00 95.62 82 THR A O 1
ATOM 626 N N . SER A 1 83 ? -5.438 11.811 0.092 1.00 94.75 83 SER A N 1
ATOM 627 C CA . SER A 1 83 ? -6.556 11.331 -0.725 1.00 94.75 83 SER A CA 1
ATOM 628 C C . SER A 1 83 ? -7.164 10.065 -0.106 1.00 94.75 83 SER A C 1
ATOM 630 O O . SER A 1 83 ? -6.703 9.575 0.921 1.00 94.75 83 SER A O 1
ATOM 632 N N . PHE A 1 84 ? -8.193 9.486 -0.728 1.00 94.19 84 PHE A N 1
ATOM 633 C CA . PHE A 1 84 ? -8.804 8.253 -0.214 1.00 94.19 84 PHE A CA 1
ATOM 634 C C . PHE A 1 84 ? -7.856 7.038 -0.206 1.00 94.19 84 PHE A C 1
ATOM 636 O O . PHE A 1 84 ? -8.115 6.081 0.515 1.00 94.19 84 PHE A O 1
ATOM 643 N N . ILE A 1 85 ? -6.752 7.076 -0.955 1.00 94.81 85 ILE A N 1
ATOM 644 C CA . ILE A 1 85 ? -5.697 6.046 -0.958 1.00 94.81 85 ILE A CA 1
ATOM 645 C C . ILE A 1 85 ? -4.481 6.452 -0.103 1.00 94.81 85 ILE A C 1
ATOM 647 O O . ILE A 1 85 ? -3.387 5.927 -0.261 1.00 94.81 85 ILE A O 1
ATOM 651 N N . GLY A 1 86 ? -4.645 7.425 0.791 1.00 96.38 86 GLY A N 1
ATOM 652 C CA . GLY A 1 86 ? -3.593 7.861 1.700 1.00 96.38 86 GLY A CA 1
ATOM 653 C C . GLY A 1 86 ? -4.055 9.061 2.511 1.00 96.38 86 GLY A C 1
ATOM 654 O O . GLY A 1 86 ? -4.024 10.189 2.023 1.00 96.38 86 GLY A O 1
ATOM 655 N N . LEU A 1 87 ? -4.504 8.825 3.744 1.00 96.44 87 LEU A N 1
ATOM 656 C CA . LEU A 1 87 ? -5.025 9.887 4.613 1.00 96.44 87 LEU A CA 1
ATOM 657 C C . LEU A 1 87 ? -4.033 10.357 5.679 1.00 96.44 87 LEU A C 1
ATOM 659 O O . LEU A 1 87 ? -4.135 11.492 6.142 1.00 96.44 87 LEU A O 1
ATOM 663 N N . HIS A 1 88 ? -3.076 9.505 6.041 1.00 96.56 88 HIS A N 1
ATOM 664 C CA . HIS A 1 88 ? -2.247 9.682 7.230 1.00 96.56 88 HIS A CA 1
ATOM 665 C C . HIS A 1 88 ? -0.761 9.691 6.890 1.00 96.56 88 HIS A C 1
ATOM 667 O O . HIS A 1 88 ? -0.363 9.028 5.927 1.00 96.56 88 HIS A O 1
ATOM 673 N N . PRO A 1 89 ? 0.063 10.411 7.674 1.00 96.38 89 PRO A N 1
ATOM 674 C CA . PRO A 1 89 ? 1.508 10.476 7.490 1.00 96.38 89 PRO A CA 1
ATOM 675 C C . PRO A 1 89 ? 2.172 9.182 7.986 1.00 96.38 89 PRO A C 1
ATOM 677 O O . PRO A 1 89 ? 2.916 9.180 8.963 1.00 96.38 89 PRO A O 1
ATOM 680 N N . VAL A 1 90 ? 1.894 8.080 7.292 1.00 97.69 90 VAL A N 1
ATOM 681 C CA . VAL A 1 90 ? 2.531 6.775 7.486 1.00 97.69 90 VAL A CA 1
ATOM 682 C C . VAL A 1 90 ? 3.338 6.393 6.233 1.00 97.69 90 VAL A C 1
ATOM 684 O O . VAL A 1 90 ? 3.019 6.876 5.133 1.00 97.69 90 VAL A O 1
ATOM 687 N N . PRO A 1 91 ? 4.385 5.561 6.369 1.00 98.19 91 PRO A N 1
ATOM 688 C CA . PRO A 1 91 ? 5.100 4.954 5.247 1.00 98.19 91 PRO A CA 1
ATOM 689 C C . PRO A 1 91 ? 4.193 4.090 4.366 1.00 98.19 91 PRO A C 1
ATOM 691 O O . PRO A 1 91 ? 3.048 3.806 4.721 1.00 98.19 91 PRO A O 1
ATOM 694 N N . ILE A 1 92 ? 4.697 3.673 3.205 1.00 98.38 92 ILE A N 1
ATOM 695 C CA . ILE A 1 92 ? 3.943 2.839 2.257 1.00 98.38 92 ILE A CA 1
ATOM 696 C C . ILE A 1 92 ? 3.640 1.465 2.864 1.00 98.38 92 ILE A C 1
ATOM 698 O O . ILE A 1 92 ? 2.478 1.065 2.867 1.00 98.38 92 ILE A O 1
ATOM 702 N N . ARG A 1 93 ? 4.655 0.791 3.417 1.00 98.12 93 ARG A N 1
ATOM 703 C CA . ARG A 1 93 ? 4.511 -0.362 4.319 1.00 98.12 93 ARG A CA 1
ATOM 704 C C . ARG A 1 93 ? 4.698 0.159 5.735 1.00 98.12 93 ARG A C 1
ATOM 706 O O . ARG A 1 93 ? 5.789 0.602 6.085 1.00 98.12 93 ARG A O 1
ATOM 713 N N . HIS A 1 94 ? 3.623 0.195 6.513 1.00 98.06 94 HIS A N 1
ATOM 714 C CA . HIS A 1 94 ? 3.598 0.921 7.786 1.00 98.06 94 HIS A CA 1
ATOM 715 C C . HIS A 1 94 ? 3.917 0.042 9.005 1.00 98.06 94 HIS A C 1
ATOM 717 O O . HIS A 1 94 ? 4.290 0.582 10.051 1.00 98.06 94 HIS A O 1
ATOM 723 N N . GLY A 1 95 ? 3.766 -1.282 8.895 1.00 98.06 95 GLY A N 1
ATOM 724 C CA . GLY A 1 95 ? 4.019 -2.237 9.977 1.00 98.06 95 GLY A CA 1
ATOM 725 C C . GLY A 1 95 ? 3.168 -1.931 11.207 1.00 98.06 95 GLY A C 1
ATOM 726 O O . GLY A 1 95 ? 3.700 -1.675 12.285 1.00 98.06 95 GLY A O 1
ATOM 727 N N . LEU A 1 96 ? 1.853 -1.836 11.025 1.00 98.56 96 LEU A N 1
ATOM 728 C CA . LEU A 1 96 ? 0.895 -1.545 12.091 1.00 98.56 96 LEU A CA 1
ATOM 729 C C . LEU A 1 96 ? -0.373 -2.340 11.821 1.00 98.56 96 LEU A C 1
ATOM 731 O O . LEU A 1 96 ? -0.908 -2.301 10.718 1.00 98.56 96 LEU A O 1
ATOM 735 N N . THR A 1 97 ? -0.898 -2.975 12.857 1.00 98.81 97 THR A N 1
ATOM 736 C CA . THR A 1 97 ? -2.239 -3.568 12.806 1.00 98.81 97 THR A CA 1
ATOM 737 C C . THR A 1 97 ? -3.320 -2.487 12.666 1.00 98.81 97 THR A C 1
ATOM 739 O O . THR A 1 97 ? -3.077 -1.295 12.884 1.00 98.81 97 THR A O 1
ATOM 742 N N . MET A 1 98 ? -4.551 -2.883 12.333 1.00 98.44 98 MET A N 1
ATOM 743 C CA . MET A 1 98 ? -5.663 -1.932 12.207 1.00 98.44 98 MET A CA 1
ATOM 744 C C . MET A 1 98 ? -6.022 -1.265 13.543 1.00 98.44 98 MET A C 1
ATOM 746 O O . MET A 1 98 ? -6.419 -0.099 13.555 1.00 98.44 98 MET A O 1
ATOM 750 N N . GLY A 1 99 ? -5.853 -1.963 14.666 1.00 98.75 99 GLY A N 1
ATOM 751 C CA . GLY A 1 99 ? -6.023 -1.421 16.011 1.00 98.75 99 GLY A CA 1
ATOM 752 C C . GLY A 1 99 ? -4.953 -0.394 16.375 1.00 98.75 99 GLY A C 1
ATOM 753 O O . GLY A 1 99 ? -5.272 0.693 16.865 1.00 98.75 99 GLY A O 1
ATOM 754 N N . GLU A 1 100 ? -3.688 -0.685 16.072 1.00 98.75 100 GLU A N 1
ATOM 755 C CA . GLU A 1 100 ? -2.590 0.266 16.272 1.00 98.75 100 GLU A CA 1
ATOM 756 C C . GLU A 1 100 ? -2.727 1.488 15.343 1.00 98.75 100 GLU A C 1
ATOM 758 O O . GLU A 1 100 ? -2.546 2.625 15.787 1.00 98.75 100 GLU A O 1
ATOM 763 N N . LEU A 1 101 ? -3.143 1.293 14.083 1.00 98.50 101 LEU A N 1
ATOM 764 C CA . LEU A 1 101 ? -3.499 2.382 13.165 1.00 98.50 101 LEU A CA 1
ATOM 765 C C . LEU A 1 101 ? -4.661 3.218 13.703 1.00 98.50 101 LEU A C 1
ATOM 767 O O . LEU A 1 101 ? -4.581 4.443 13.673 1.00 98.50 101 LEU A O 1
ATOM 771 N N . ALA A 1 102 ? -5.720 2.600 14.233 1.00 98.69 102 ALA A N 1
ATOM 772 C CA . ALA A 1 102 ? -6.819 3.334 14.858 1.00 98.69 102 ALA A CA 1
ATOM 773 C C . ALA A 1 102 ? -6.298 4.228 15.992 1.00 98.69 102 ALA A C 1
ATOM 775 O O . ALA A 1 102 ? -6.619 5.414 16.045 1.00 98.69 102 ALA A O 1
ATOM 776 N N . SER A 1 103 ? -5.431 3.695 16.857 1.00 98.38 103 SER A N 1
ATOM 777 C CA . SER A 1 103 ? -4.777 4.461 17.923 1.00 98.38 103 SER A CA 1
ATOM 778 C C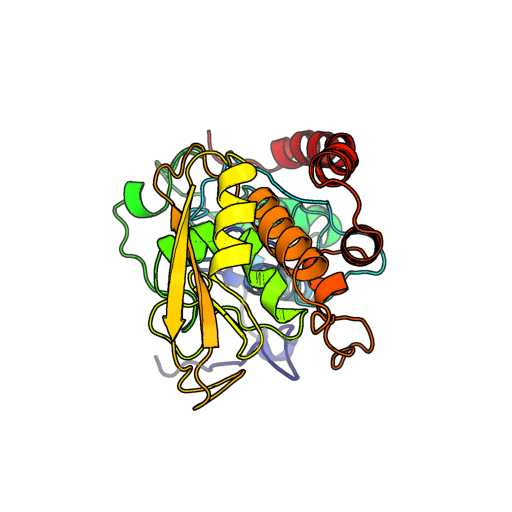 . SER A 1 103 ? -3.942 5.629 17.370 1.00 98.38 103 SER A C 1
ATOM 780 O O . SER A 1 103 ? -4.055 6.754 17.865 1.00 98.38 103 SER A O 1
ATOM 782 N N . PHE A 1 104 ? -3.159 5.397 16.309 1.00 98.00 104 PHE A N 1
ATOM 783 C CA . PHE A 1 104 ? -2.364 6.423 15.619 1.00 98.00 104 PHE A CA 1
ATOM 784 C C . PHE A 1 104 ? -3.235 7.561 15.079 1.00 98.00 104 PHE A C 1
ATOM 786 O O . PHE A 1 104 ? -2.986 8.739 15.341 1.00 98.00 104 PHE A O 1
ATOM 793 N N . ILE A 1 105 ? -4.307 7.202 14.377 1.00 97.50 105 ILE A N 1
ATOM 794 C CA . ILE A 1 105 ? -5.249 8.122 13.738 1.00 97.50 105 ILE A CA 1
ATOM 795 C C . ILE A 1 105 ? -6.043 8.918 14.781 1.00 97.50 105 ILE A C 1
ATOM 797 O O . ILE A 1 105 ? -6.332 10.104 14.580 1.00 97.50 105 ILE A O 1
ATOM 801 N N . ASN A 1 106 ? -6.378 8.300 15.919 1.00 97.94 106 ASN A N 1
ATOM 802 C CA . ASN A 1 106 ? -7.263 8.914 16.904 1.00 97.94 106 ASN A CA 1
ATOM 803 C C . ASN A 1 106 ? -6.681 10.180 17.547 1.00 97.94 106 ASN A C 1
ATOM 805 O O . ASN A 1 106 ? -7.445 11.007 18.036 1.00 97.94 106 ASN A O 1
ATOM 809 N N . LYS A 1 107 ? -5.361 10.395 17.478 1.00 92.81 107 LYS A N 1
ATOM 810 C CA . LYS A 1 107 ? -4.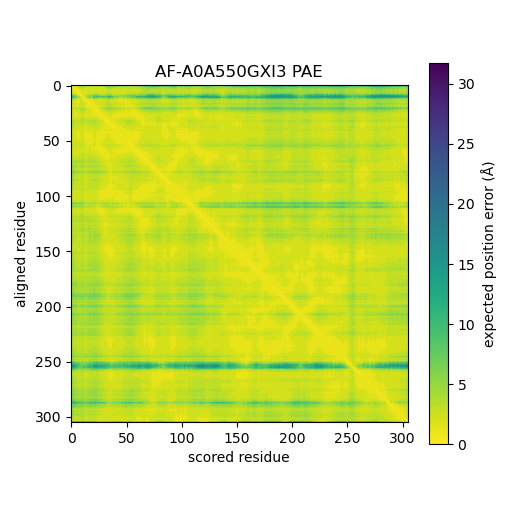718 11.649 17.914 1.00 92.81 107 LYS A CA 1
ATOM 811 C C . LYS A 1 107 ? -5.298 12.894 17.237 1.00 92.81 107 LYS A C 1
ATOM 813 O O . LYS A 1 107 ? -5.300 13.968 17.833 1.00 92.81 107 LYS A O 1
ATOM 818 N N . GLY A 1 108 ? -5.771 12.757 15.996 1.00 92.25 108 GLY A N 1
ATOM 819 C CA . GLY A 1 108 ? -6.393 13.843 15.234 1.00 92.25 108 GLY A CA 1
ATOM 820 C C . GLY A 1 108 ? -7.923 13.850 15.263 1.00 92.25 108 GLY A C 1
ATOM 821 O O . GLY A 1 108 ? -8.519 14.875 14.947 1.00 92.25 108 GLY A O 1
ATOM 822 N N . ILE A 1 109 ? -8.557 12.729 15.624 1.00 96.25 109 ILE A N 1
ATOM 823 C CA . ILE A 1 109 ? -10.020 12.562 15.566 1.00 96.25 109 ILE A CA 1
ATOM 824 C C . ILE A 1 109 ? -10.671 12.707 16.945 1.00 96.25 109 ILE A C 1
ATOM 826 O O . ILE A 1 109 ? -11.739 13.302 17.051 1.00 96.25 109 ILE A O 1
ATOM 830 N N . ASN A 1 110 ? -10.024 12.207 18.000 1.00 95.12 110 ASN A N 1
ATOM 831 C CA . ASN A 1 110 ? -10.543 12.174 19.369 1.00 95.12 110 ASN A CA 1
ATOM 832 C C . ASN A 1 110 ? -11.906 11.458 19.501 1.00 95.12 110 ASN A C 1
ATOM 834 O O . ASN A 1 110 ? -12.758 11.881 20.282 1.00 95.12 110 ASN A O 1
ATOM 838 N N . CYS A 1 111 ? -12.129 10.368 18.757 1.00 96.38 111 CYS A N 1
ATOM 839 C CA . CYS A 1 111 ? -13.304 9.520 18.955 1.00 96.38 111 CYS A CA 1
ATOM 840 C C . CYS A 1 111 ? -13.168 8.682 20.237 1.00 96.38 111 CYS A C 1
ATOM 842 O O . CYS A 1 111 ? -12.056 8.368 20.680 1.00 96.38 111 CYS A O 1
ATOM 844 N N . SER A 1 112 ? -14.302 8.253 20.802 1.00 98.38 112 SER A N 1
ATOM 845 C CA . SER A 1 112 ? -14.324 7.251 21.876 1.00 98.38 112 SER A CA 1
ATOM 846 C C . SER A 1 112 ? -13.938 5.890 21.295 1.00 98.38 112 SER A C 1
ATOM 848 O O . SER A 1 112 ? -14.783 5.178 20.757 1.00 98.38 112 SER A O 1
ATOM 850 N N . LEU A 1 113 ? -12.640 5.585 21.311 1.00 98.75 113 LEU A N 1
ATOM 851 C CA . LEU A 1 113 ? -12.050 4.394 20.705 1.00 98.75 113 LEU A CA 1
ATOM 852 C C . LEU A 1 113 ? -11.835 3.299 21.752 1.00 98.75 113 LEU A C 1
ATOM 854 O O . LEU A 1 113 ? -11.201 3.526 22.780 1.00 98.75 113 LEU A O 1
ATOM 858 N N . GLU A 1 114 ? -12.286 2.092 21.438 1.00 98.75 114 GLU A N 1
ATOM 859 C CA . GLU A 1 114 ? -11.877 0.854 22.088 1.00 98.75 114 GLU A CA 1
ATOM 860 C C . GLU A 1 114 ? -11.255 -0.073 21.042 1.00 98.75 114 GLU A C 1
ATOM 862 O O . GLU A 1 114 ? -11.875 -0.390 20.029 1.00 98.75 114 GLU A O 1
ATOM 867 N N . VAL A 1 115 ? -10.027 -0.517 21.291 1.00 98.81 115 VAL A N 1
ATOM 868 C CA . VAL A 1 115 ? -9.384 -1.562 20.492 1.00 98.81 115 VAL A CA 1
ATOM 869 C C . VAL A 1 115 ? -9.435 -2.851 21.295 1.00 98.81 115 VAL A C 1
ATOM 871 O O . VAL A 1 115 ? -9.041 -2.868 22.460 1.00 98.81 115 VAL A O 1
ATOM 874 N N . ILE A 1 116 ? -9.921 -3.922 20.674 1.00 98.88 116 ILE A N 1
ATOM 875 C CA . ILE A 1 116 ? -9.896 -5.268 21.238 1.00 98.88 116 ILE A CA 1
ATOM 876 C C . ILE A 1 116 ? -8.648 -5.963 20.684 1.00 98.88 116 ILE A C 1
ATOM 878 O O . ILE A 1 116 ? -8.670 -6.382 19.523 1.00 98.88 116 ILE A O 1
ATOM 882 N N . PRO A 1 117 ? -7.557 -6.062 21.469 1.00 98.69 117 PRO A N 1
ATOM 883 C CA . PRO A 1 117 ? -6.303 -6.609 20.980 1.00 98.69 117 PRO A CA 1
ATOM 884 C C . PRO A 1 117 ? -6.405 -8.118 20.765 1.00 98.69 117 PRO A C 1
ATOM 886 O O . PRO A 1 117 ? -7.125 -8.837 21.472 1.00 98.69 117 PRO A O 1
ATOM 889 N N . MET A 1 118 ? -5.620 -8.608 19.814 1.00 98.62 118 MET A N 1
ATOM 890 C CA . MET A 1 118 ? -5.412 -10.034 19.615 1.00 98.62 118 MET A CA 1
ATOM 891 C C . MET A 1 118 ? -4.669 -10.658 20.799 1.00 98.62 118 MET A C 1
ATOM 893 O O . MET A 1 118 ? -4.013 -9.988 21.596 1.00 98.62 118 MET A O 1
ATOM 897 N N . LYS A 1 119 ? -4.729 -11.987 20.891 1.00 98.06 119 LYS A N 1
ATOM 898 C CA . LYS A 1 119 ? -3.900 -12.766 21.814 1.00 98.06 119 LYS A CA 1
ATOM 899 C C . LYS A 1 119 ? -2.960 -13.653 21.016 1.00 98.06 119 LYS A C 1
ATOM 901 O O . LYS A 1 119 ? -3.416 -14.409 20.166 1.00 98.06 119 LYS A O 1
ATOM 906 N N . GLY A 1 120 ? -1.672 -13.592 21.338 1.00 96.81 120 GLY A N 1
ATOM 907 C CA . GLY A 1 120 ? -0.656 -14.493 20.795 1.00 96.81 120 GLY A CA 1
ATOM 908 C C . GLY A 1 120 ? -0.059 -14.087 19.448 1.00 96.81 120 GLY A C 1
ATOM 909 O O . GLY A 1 120 ? 0.933 -14.701 19.072 1.00 96.81 120 GLY A O 1
ATOM 910 N N . TRP A 1 121 ? -0.600 -13.068 18.768 1.00 98.44 121 TRP A N 1
ATOM 911 C CA . TRP A 1 121 ? 0.080 -12.469 17.619 1.00 98.44 121 TRP A CA 1
ATOM 912 C C . TRP A 1 121 ? 1.327 -11.715 18.088 1.00 98.44 121 TRP A C 1
ATOM 914 O O . TRP A 1 121 ? 1.273 -11.000 19.091 1.00 98.44 121 TRP A O 1
ATOM 924 N N . ARG A 1 122 ? 2.432 -11.897 17.371 1.00 98.25 122 ARG A N 1
ATOM 925 C CA . ARG A 1 122 ? 3.697 -11.176 17.552 1.00 98.25 122 ARG A CA 1
ATOM 926 C C . ARG A 1 122 ? 4.023 -10.418 16.284 1.00 98.25 122 ARG A C 1
ATOM 928 O O . ARG A 1 122 ? 3.680 -10.881 15.198 1.00 98.25 122 ARG A O 1
ATOM 935 N N . ARG A 1 123 ? 4.740 -9.307 16.410 1.00 98.06 123 ARG A N 1
ATOM 936 C CA . ARG A 1 123 ? 5.016 -8.417 15.274 1.00 98.06 123 ARG A CA 1
ATOM 937 C C . ARG A 1 123 ? 5.769 -9.102 14.143 1.00 98.06 123 ARG A C 1
ATOM 939 O O . ARG A 1 123 ? 5.525 -8.784 12.989 1.00 98.06 123 ARG A O 1
ATOM 946 N N . GLU A 1 124 ? 6.655 -10.041 14.452 1.00 97.75 124 GLU A N 1
ATOM 947 C CA . GLU A 1 124 ? 7.419 -10.795 13.447 1.00 97.75 124 GLU A CA 1
ATOM 948 C C . GLU A 1 124 ? 6.545 -11.744 12.615 1.00 97.75 124 GLU A C 1
ATOM 950 O O . GLU A 1 124 ? 6.953 -12.144 11.529 1.00 97.75 124 GLU A O 1
ATOM 955 N N . GLN A 1 125 ? 5.347 -12.101 13.095 1.00 98.12 125 GLN A N 1
ATOM 956 C CA . GLN A 1 125 ? 4.524 -13.102 12.429 1.00 98.12 125 GLN A CA 1
ATOM 957 C C . GLN A 1 125 ? 3.895 -12.576 11.141 1.00 98.12 125 GLN A C 1
ATOM 959 O O . GLN A 1 125 ? 3.148 -11.593 11.134 1.00 98.12 125 GLN A O 1
ATOM 964 N N . TRP A 1 126 ? 4.099 -13.340 10.079 1.00 98.38 126 TRP A N 1
ATOM 965 C CA . TRP A 1 126 ? 3.345 -13.268 8.839 1.00 98.38 126 TRP A CA 1
ATOM 966 C C . TRP A 1 126 ? 1.963 -13.907 8.995 1.00 98.38 126 TRP A C 1
ATOM 968 O O . TRP A 1 126 ? 1.702 -14.694 9.910 1.00 98.38 126 TRP A O 1
ATOM 978 N N . PHE A 1 127 ? 1.045 -13.587 8.079 1.00 98.38 127 PHE A N 1
ATOM 979 C CA . PHE A 1 127 ? -0.336 -14.064 8.181 1.00 98.38 127 PHE A CA 1
ATOM 980 C C . PHE A 1 127 ? -0.457 -15.594 8.240 1.00 98.38 127 PHE A C 1
ATOM 982 O O . PHE A 1 127 ? -1.256 -16.127 9.008 1.00 98.38 127 PHE A O 1
ATOM 989 N N . ASP A 1 128 ? 0.318 -16.316 7.437 1.00 97.69 128 ASP A N 1
ATOM 990 C CA . ASP A 1 128 ? 0.286 -17.780 7.376 1.00 97.69 128 ASP A CA 1
ATOM 991 C C . ASP A 1 128 ? 0.792 -18.447 8.667 1.00 97.69 128 ASP A C 1
ATOM 993 O O . ASP A 1 128 ? 0.341 -19.538 9.017 1.00 97.69 128 ASP A O 1
ATOM 997 N N . GLU A 1 129 ? 1.637 -17.763 9.437 1.00 98.19 129 GLU A N 1
ATOM 998 C CA . GLU A 1 129 ? 2.142 -18.222 10.738 1.00 98.19 129 GLU A CA 1
ATOM 999 C C . GLU A 1 129 ? 1.108 -18.087 11.863 1.00 98.19 129 GLU A C 1
ATOM 1001 O O . GLU A 1 129 ? 1.273 -18.664 12.939 1.00 98.19 129 GLU A O 1
ATOM 1006 N N . THR A 1 130 ? 0.009 -17.370 11.619 1.00 97.88 130 THR A N 1
ATOM 1007 C CA . THR A 1 130 ? -1.123 -17.279 12.555 1.00 97.88 130 THR A CA 1
ATOM 1008 C C . THR A 1 130 ? -1.980 -18.549 12.567 1.00 97.88 130 THR A C 1
ATOM 1010 O O . THR A 1 130 ? -2.759 -18.763 13.496 1.00 97.88 130 THR A O 1
ATOM 1013 N N . GLY A 1 131 ? -1.881 -19.379 11.519 1.00 97.00 131 GLY A N 1
ATOM 1014 C CA . GLY A 1 131 ? -2.757 -20.531 11.289 1.00 97.00 131 GLY A CA 1
ATOM 1015 C C . GLY A 1 131 ? -4.187 -20.172 10.857 1.00 97.00 131 GLY A C 1
ATOM 1016 O O . GLY A 1 131 ? -5.020 -21.069 10.709 1.00 97.00 131 GLY A O 1
ATOM 1017 N N . LEU A 1 132 ? -4.497 -18.886 10.652 1.00 97.31 132 LEU A N 1
ATOM 1018 C CA . LEU A 1 132 ? -5.801 -18.439 10.166 1.00 97.31 132 LEU A CA 1
ATOM 1019 C C . LEU A 1 132 ? -5.941 -18.674 8.652 1.00 97.31 132 LEU A C 1
ATOM 1021 O O . LEU A 1 132 ? -4.972 -18.546 7.903 1.00 97.31 132 LEU A O 1
ATOM 1025 N N . PRO A 1 133 ? -7.155 -18.975 8.159 1.00 97.12 133 PRO A N 1
ATOM 1026 C CA . PRO A 1 133 ? -7.391 -19.065 6.726 1.00 97.12 133 PRO A CA 1
ATOM 1027 C C . PRO A 1 133 ? -7.316 -17.676 6.082 1.00 97.12 133 PRO A C 1
ATOM 1029 O O . PRO A 1 133 ? -7.978 -16.736 6.528 1.00 97.12 133 PRO A O 1
ATOM 1032 N N . TRP A 1 134 ? -6.559 -17.557 4.990 1.00 96.88 134 TRP A N 1
ATOM 1033 C CA . TRP A 1 134 ? -6.558 -16.345 4.174 1.00 96.88 134 TRP A CA 1
ATOM 1034 C C . TRP A 1 134 ? -7.880 -16.229 3.413 1.00 96.88 134 TRP A C 1
ATOM 1036 O O . TRP A 1 134 ? -8.160 -16.997 2.490 1.00 96.88 134 TRP A O 1
ATOM 1046 N N . VAL A 1 135 ? -8.699 -15.254 3.804 1.00 96.75 135 VAL A N 1
ATOM 1047 C CA . VAL A 1 135 ? -9.870 -14.829 3.037 1.00 96.75 135 VAL A CA 1
ATOM 1048 C C . VAL A 1 135 ? -9.467 -13.577 2.281 1.00 96.75 135 VAL A C 1
ATOM 1050 O O . VAL A 1 135 ? -9.206 -12.549 2.900 1.00 96.75 135 VAL A O 1
ATOM 1053 N N . GLN A 1 136 ? -9.404 -13.675 0.951 1.00 95.50 136 GLN A N 1
ATOM 1054 C CA . GLN A 1 136 ? -8.946 -12.576 0.103 1.00 95.50 136 GLN A CA 1
ATOM 1055 C C . GLN A 1 136 ? -9.694 -11.269 0.438 1.00 95.50 136 GLN A C 1
ATOM 1057 O O . GLN A 1 136 ? -10.923 -11.220 0.311 1.00 95.50 136 GLN A O 1
ATOM 1062 N N . PRO A 1 137 ? -8.995 -10.198 0.859 1.00 94.69 137 PRO A N 1
ATOM 1063 C CA . PRO A 1 137 ? -9.655 -8.960 1.260 1.00 94.69 137 PRO A CA 1
ATOM 1064 C C . PRO A 1 137 ? -10.155 -8.171 0.041 1.00 94.69 137 PRO A C 1
ATOM 1066 O O . PRO A 1 137 ? -10.999 -7.293 0.173 1.00 94.69 137 PRO A O 1
ATOM 1069 N N . SER A 1 138 ? -9.675 -8.484 -1.167 1.00 95.38 138 SER A N 1
ATOM 1070 C CA . SER A 1 138 ? -10.255 -8.005 -2.422 1.00 95.38 138 SER A CA 1
ATOM 1071 C C . SER A 1 138 ? -10.053 -9.023 -3.550 1.00 95.38 138 SER A C 1
ATOM 1073 O O . SER A 1 138 ? -9.156 -9.864 -3.463 1.00 95.38 138 SER A O 1
ATOM 1075 N N . PRO A 1 139 ? -10.827 -8.944 -4.653 1.00 94.69 139 PRO A N 1
ATOM 1076 C CA . PRO A 1 139 ? -10.716 -9.901 -5.756 1.00 94.69 139 PRO A CA 1
ATOM 1077 C C . PRO A 1 139 ? -9.331 -9.983 -6.412 1.00 94.69 139 PRO A C 1
ATOM 1079 O O . PRO A 1 139 ? -9.000 -11.008 -6.993 1.00 94.69 139 PRO A O 1
ATOM 1082 N N . ASN A 1 140 ? -8.537 -8.907 -6.353 1.00 96.12 140 ASN A N 1
ATOM 1083 C CA . ASN A 1 140 ? -7.189 -8.869 -6.931 1.00 96.12 140 ASN A CA 1
ATOM 1084 C C . ASN A 1 140 ? -6.082 -8.973 -5.872 1.00 96.12 140 ASN A C 1
ATOM 1086 O O . ASN A 1 140 ? -4.918 -8.820 -6.216 1.00 96.12 140 ASN A O 1
ATOM 1090 N N . LEU A 1 141 ? -6.424 -9.274 -4.616 1.00 97.44 141 LEU A N 1
ATOM 1091 C CA . LEU A 1 141 ? -5.464 -9.670 -3.586 1.00 97.44 141 LEU A CA 1
ATOM 1092 C C . LEU A 1 141 ? -5.764 -11.112 -3.118 1.00 97.44 141 LEU A C 1
ATOM 1094 O O . LEU A 1 141 ? -6.138 -11.326 -1.963 1.00 97.44 141 LEU A O 1
ATOM 1098 N N . PRO A 1 142 ? -5.697 -12.106 -4.028 1.00 97.25 142 PRO A N 1
ATOM 1099 C CA . PRO A 1 142 ? -6.201 -13.455 -3.773 1.00 97.25 142 PRO A CA 1
ATOM 1100 C C . PRO A 1 142 ? -5.353 -14.253 -2.778 1.00 97.25 142 PRO A C 1
ATOM 1102 O O . PRO A 1 142 ? -5.870 -15.173 -2.150 1.00 97.25 142 PRO A O 1
ATOM 1105 N N . SER A 1 143 ? -4.071 -13.922 -2.620 1.00 97.38 143 SER A N 1
ATOM 1106 C CA . SER A 1 143 ? -3.115 -14.680 -1.809 1.00 97.38 143 SER A CA 1
ATOM 1107 C C . SER A 1 143 ? -2.215 -13.773 -0.973 1.00 97.38 143 SER A C 1
ATOM 1109 O O . SER A 1 143 ? -2.085 -12.576 -1.248 1.00 97.38 143 SER A O 1
ATOM 1111 N N . LEU A 1 144 ? -1.551 -14.381 0.014 1.00 97.31 144 LEU A N 1
ATOM 1112 C CA . LEU A 1 144 ? -0.465 -13.743 0.752 1.00 97.31 144 LEU A CA 1
ATOM 1113 C C . LEU A 1 144 ? 0.677 -13.330 -0.190 1.00 97.31 144 LEU A C 1
ATOM 1115 O O . LEU A 1 144 ? 1.188 -12.233 -0.036 1.00 97.31 144 LEU A O 1
ATOM 1119 N N . ASP A 1 145 ? 0.993 -14.121 -1.225 1.00 97.69 145 ASP A N 1
ATOM 1120 C CA . ASP A 1 145 ? 1.988 -13.744 -2.247 1.00 97.69 145 ASP A CA 1
ATOM 1121 C C . ASP A 1 145 ? 1.670 -12.380 -2.882 1.00 97.69 145 ASP A C 1
ATOM 1123 O O . ASP A 1 145 ? 2.547 -11.523 -3.000 1.00 97.69 145 ASP A O 1
ATOM 1127 N N . SER A 1 146 ? 0.400 -12.150 -3.254 1.00 98.00 146 SER A N 1
ATOM 1128 C CA . SER A 1 146 ? -0.036 -10.858 -3.787 1.00 98.00 146 SER A CA 1
ATOM 1129 C C . SER A 1 146 ? 0.103 -9.749 -2.745 1.00 98.00 146 SER A C 1
ATOM 1131 O O . SER A 1 146 ? 0.562 -8.667 -3.094 1.00 98.00 146 SER A O 1
ATOM 1133 N N . ALA A 1 147 ? -0.253 -10.006 -1.480 1.00 98.12 147 ALA A N 1
ATOM 1134 C CA . ALA A 1 147 ? -0.098 -9.038 -0.390 1.00 98.12 147 ALA A CA 1
ATOM 1135 C C . ALA A 1 147 ? 1.374 -8.662 -0.148 1.00 98.12 147 ALA A C 1
ATOM 1137 O O . ALA A 1 147 ? 1.672 -7.483 0.009 1.00 98.12 147 ALA A O 1
ATOM 1138 N N . THR A 1 148 ? 2.293 -9.626 -0.216 1.00 98.62 148 THR A N 1
ATOM 1139 C CA . THR A 1 148 ? 3.733 -9.418 -0.012 1.00 98.62 148 THR A CA 1
ATOM 1140 C C . THR A 1 148 ? 4.332 -8.456 -1.036 1.00 98.62 148 THR A C 1
ATOM 1142 O O . THR A 1 148 ? 5.109 -7.578 -0.673 1.00 98.62 148 THR A O 1
ATOM 1145 N N . VAL A 1 149 ? 3.968 -8.574 -2.318 1.00 98.75 149 VAL A N 1
ATOM 1146 C CA . VAL A 1 149 ? 4.516 -7.705 -3.380 1.00 98.75 149 VAL A CA 1
ATOM 1147 C C . VAL A 1 149 ? 3.724 -6.408 -3.574 1.00 98.75 149 VAL A C 1
ATOM 1149 O O . VAL A 1 149 ? 4.227 -5.463 -4.192 1.00 98.75 149 VAL A O 1
ATOM 1152 N N . PHE A 1 150 ? 2.490 -6.336 -3.069 1.00 98.75 150 PHE A N 1
ATOM 1153 C CA . PHE A 1 150 ? 1.564 -5.219 -3.281 1.00 98.75 150 PHE A CA 1
ATOM 1154 C C . PHE A 1 150 ? 2.140 -3.832 -2.931 1.00 98.75 150 PHE A C 1
ATOM 1156 O O . PHE A 1 150 ? 1.955 -2.924 -3.750 1.00 98.75 150 PHE A O 1
ATOM 1163 N N . PRO A 1 151 ? 2.891 -3.629 -1.822 1.00 98.69 151 PRO A N 1
ATOM 1164 C CA . PRO A 1 151 ? 3.405 -2.305 -1.457 1.00 98.69 151 PRO A CA 1
ATOM 1165 C C . PRO A 1 151 ? 4.287 -1.647 -2.531 1.00 98.69 151 PRO A C 1
ATOM 1167 O O . PRO A 1 151 ? 4.272 -0.427 -2.667 1.00 98.69 151 PRO A O 1
ATOM 1170 N N . GLY A 1 152 ? 5.032 -2.431 -3.318 1.00 98.44 152 GLY A N 1
ATOM 1171 C CA . GLY A 1 152 ? 5.873 -1.906 -4.402 1.00 98.44 152 GLY A CA 1
ATOM 1172 C C . GLY A 1 152 ? 5.281 -2.045 -5.799 1.00 98.44 152 GLY A C 1
ATOM 1173 O O . GLY A 1 152 ? 5.588 -1.264 -6.695 1.00 98.44 152 GLY A O 1
ATOM 1174 N N . THR A 1 153 ? 4.428 -3.040 -6.018 1.00 98.69 153 THR A N 1
ATOM 1175 C CA . THR A 1 153 ? 3.900 -3.342 -7.358 1.00 98.69 153 THR A CA 1
ATOM 1176 C C . THR A 1 153 ? 2.605 -2.598 -7.668 1.00 98.69 153 THR A C 1
ATOM 1178 O O . THR A 1 153 ? 2.303 -2.360 -8.837 1.00 98.69 153 THR A O 1
ATOM 1181 N N . CYS A 1 154 ? 1.875 -2.126 -6.653 1.00 98.50 154 CYS A N 1
ATOM 1182 C CA . CYS A 1 154 ? 0.674 -1.312 -6.846 1.00 98.50 154 CYS A CA 1
ATOM 1183 C C . CYS A 1 154 ? 0.962 0.026 -7.553 1.00 98.50 154 CYS A C 1
ATOM 1185 O O . CYS A 1 154 ? 0.097 0.557 -8.247 1.00 98.50 154 CYS A O 1
ATOM 1187 N N . PHE A 1 155 ? 2.200 0.536 -7.506 1.00 98.56 155 PHE A N 1
ATOM 1188 C CA . PHE A 1 155 ? 2.610 1.706 -8.295 1.00 98.56 155 PHE A CA 1
ATOM 1189 C C . PHE A 1 155 ? 2.364 1.560 -9.799 1.00 98.56 155 PHE A C 1
ATOM 1191 O O . PHE A 1 155 ? 2.205 2.563 -10.498 1.00 98.56 155 PHE A O 1
ATOM 1198 N N . PHE A 1 156 ? 2.268 0.326 -10.305 1.00 98.50 156 PHE A N 1
ATOM 1199 C CA . PHE A 1 156 ? 1.938 0.075 -11.701 1.00 98.50 156 PHE A CA 1
ATOM 1200 C C . PHE A 1 156 ? 0.538 0.580 -12.072 1.00 98.50 156 PHE A C 1
ATOM 1202 O O . PHE A 1 156 ? 0.285 0.848 -13.242 1.00 98.50 156 PHE A O 1
ATOM 1209 N N . GLU A 1 157 ? -0.378 0.789 -11.121 1.00 97.12 157 GLU A N 1
ATOM 1210 C CA . GLU A 1 157 ? -1.647 1.508 -11.341 1.00 97.12 157 GLU A CA 1
ATOM 1211 C C . GLU A 1 157 ? -1.451 2.948 -11.838 1.00 97.12 157 GLU A C 1
ATOM 1213 O O . GLU A 1 157 ? -2.295 3.484 -12.557 1.00 97.12 157 GLU A O 1
ATOM 1218 N N . GLY A 1 158 ? -0.321 3.573 -11.504 1.00 97.19 158 GLY A N 1
ATOM 1219 C CA . GLY A 1 158 ? -0.001 4.952 -11.865 1.00 97.19 158 GLY A CA 1
ATOM 1220 C C . GLY A 1 158 ? 0.704 5.141 -13.212 1.00 97.19 158 GLY A C 1
ATOM 1221 O O . GLY A 1 158 ? 0.962 6.284 -13.584 1.00 97.19 158 GLY A O 1
ATOM 1222 N N . ILE A 1 159 ? 1.015 4.069 -13.947 1.00 98.25 159 ILE A N 1
ATOM 1223 C CA . ILE A 1 159 ? 1.752 4.129 -15.225 1.00 98.25 159 ILE A CA 1
ATOM 1224 C C . ILE A 1 159 ? 1.044 3.365 -16.346 1.00 98.25 159 ILE A C 1
ATOM 1226 O O . ILE A 1 159 ? 0.115 2.590 -16.106 1.00 98.25 159 ILE A O 1
ATOM 1230 N N . ASN A 1 160 ? 1.513 3.536 -17.578 1.00 97.94 160 ASN A N 1
ATOM 1231 C CA . ASN A 1 160 ? 0.995 2.869 -18.769 1.00 97.94 160 ASN A CA 1
ATOM 1232 C C . ASN A 1 160 ? 1.494 1.415 -18.927 1.00 97.94 160 ASN A C 1
ATOM 1234 O O . ASN A 1 160 ? 1.759 0.958 -20.033 1.00 97.94 160 ASN A O 1
ATOM 1238 N N . ALA A 1 161 ? 1.616 0.680 -17.823 1.00 98.38 161 ALA A N 1
ATOM 1239 C CA . ALA A 1 161 ? 1.852 -0.760 -17.784 1.00 98.38 161 ALA A CA 1
ATOM 1240 C C . ALA A 1 161 ? 0.733 -1.428 -16.970 1.00 98.38 161 ALA A C 1
ATOM 1242 O O . ALA A 1 161 ? -0.076 -0.745 -16.348 1.00 98.38 161 ALA A O 1
ATOM 1243 N N . THR A 1 162 ? 0.645 -2.755 -16.975 1.00 98.25 162 THR A N 1
ATOM 1244 C CA . THR A 1 162 ? -0.272 -3.495 -16.105 1.00 98.25 162 THR A CA 1
ATOM 1245 C C . THR A 1 162 ? 0.468 -4.146 -14.946 1.00 98.25 162 THR A C 1
ATOM 1247 O O . THR A 1 162 ? 1.578 -4.647 -15.084 1.00 98.25 162 THR A O 1
ATOM 1250 N N . GLU A 1 163 ? -0.221 -4.139 -13.817 1.00 98.06 163 GLU A N 1
ATOM 1251 C CA . GLU A 1 163 ? 0.001 -4.840 -12.564 1.00 98.06 163 GLU A CA 1
ATOM 1252 C C . GLU A 1 163 ? -0.590 -6.265 -12.564 1.00 98.06 163 GLU A C 1
ATOM 1254 O O . GLU A 1 163 ? -0.800 -6.855 -11.513 1.00 98.06 163 GLU A O 1
ATOM 1259 N N . GLY A 1 164 ? -0.960 -6.820 -13.724 1.00 97.75 164 GLY A N 1
ATOM 1260 C CA . GLY A 1 164 ? -1.372 -8.222 -13.836 1.00 97.75 164 GLY A CA 1
ATOM 1261 C C . GLY A 1 164 ? -2.818 -8.513 -13.424 1.00 97.75 164 GLY A C 1
ATOM 1262 O O . GLY A 1 164 ? -3.230 -9.677 -13.443 1.00 97.75 164 GLY A O 1
ATOM 1263 N N . ARG A 1 165 ? -3.627 -7.493 -13.099 1.00 98.31 165 ARG A N 1
ATOM 1264 C CA . ARG A 1 165 ? -5.093 -7.650 -13.017 1.00 98.31 165 ARG A CA 1
ATOM 1265 C C . ARG A 1 165 ? -5.618 -8.201 -14.344 1.00 98.31 165 ARG A C 1
ATOM 1267 O O . ARG A 1 165 ? -5.114 -7.855 -15.407 1.00 98.31 165 ARG A O 1
ATOM 1274 N N . GLY A 1 166 ? -6.616 -9.079 -14.285 1.00 97.56 166 GLY A N 1
ATOM 1275 C CA . GLY A 1 166 ? -7.055 -9.843 -15.458 1.00 97.56 166 GLY A CA 1
ATOM 1276 C C . GLY A 1 166 ? -6.334 -11.177 -15.644 1.00 97.56 166 GLY A C 1
ATOM 1277 O O . GLY A 1 166 ? -6.680 -11.913 -16.568 1.00 97.56 166 GLY A O 1
ATOM 1278 N N . THR A 1 167 ? -5.379 -11.514 -14.776 1.00 97.69 167 THR A N 1
ATOM 1279 C CA . THR A 1 167 ? -4.678 -12.806 -14.754 1.00 97.69 167 THR A CA 1
ATOM 1280 C C . THR A 1 167 ? -4.930 -13.545 -13.435 1.00 97.69 167 THR A C 1
ATOM 1282 O O . THR A 1 167 ? -5.628 -13.049 -12.554 1.00 97.69 167 THR A O 1
ATOM 1285 N N . THR A 1 168 ? -4.345 -14.733 -13.275 1.00 96.81 168 THR A N 1
ATOM 1286 C CA . THR A 1 168 ? -4.381 -15.500 -12.017 1.00 96.81 168 THR A CA 1
ATOM 1287 C C . THR A 1 168 ? -3.305 -15.074 -11.011 1.00 96.81 168 THR A C 1
ATOM 1289 O O . THR A 1 168 ? -3.146 -15.737 -9.992 1.00 96.81 168 THR A O 1
ATOM 1292 N N . ARG A 1 169 ? -2.511 -14.042 -11.328 1.00 97.75 169 ARG A N 1
ATOM 1293 C CA . ARG A 1 169 ? -1.344 -13.586 -10.555 1.00 97.75 169 ARG A CA 1
ATOM 1294 C C . ARG A 1 169 ? -1.276 -12.047 -10.510 1.00 97.75 169 ARG A C 1
ATOM 1296 O O . ARG A 1 169 ? -0.301 -11.461 -10.985 1.00 97.75 169 ARG A O 1
ATOM 1303 N N . PRO A 1 170 ? -2.335 -11.371 -10.021 1.00 98.19 170 PRO A N 1
ATOM 1304 C CA . PRO A 1 170 ? -2.325 -9.918 -9.880 1.00 98.19 170 PRO A CA 1
ATOM 1305 C C . PRO A 1 170 ? -1.199 -9.484 -8.936 1.00 98.19 170 PRO A C 1
ATOM 1307 O O . PRO A 1 170 ? -0.877 -10.185 -7.978 1.00 98.19 170 PRO A O 1
ATOM 1310 N N . PHE A 1 171 ? -0.605 -8.333 -9.237 1.00 98.56 171 PHE A N 1
ATOM 1311 C CA . PHE A 1 171 ? 0.549 -7.710 -8.580 1.00 98.56 171 PHE A CA 1
ATOM 1312 C C . PHE A 1 171 ? 1.870 -8.482 -8.691 1.00 98.56 171 PHE A C 1
ATOM 1314 O O . PHE A 1 171 ? 2.931 -7.870 -8.726 1.00 98.56 171 PHE A O 1
ATOM 1321 N N . GLU A 1 172 ? 1.827 -9.803 -8.859 1.00 98.69 172 GLU A N 1
ATOM 1322 C CA . GLU A 1 172 ? 3.006 -10.609 -9.174 1.00 98.69 172 GLU A CA 1
ATOM 1323 C C . GLU A 1 172 ? 3.436 -10.451 -10.643 1.00 98.69 172 GLU A C 1
ATOM 1325 O O . GLU A 1 172 ? 4.631 -10.479 -10.931 1.00 98.69 172 GLU A O 1
ATOM 1330 N N . TYR A 1 173 ? 2.485 -10.323 -11.582 1.00 98.75 173 TYR A N 1
ATOM 1331 C CA . TYR A 1 173 ? 2.755 -10.130 -13.016 1.00 98.75 173 TYR A CA 1
ATOM 1332 C C . TYR A 1 173 ? 2.751 -8.654 -13.386 1.00 98.75 173 TYR A C 1
ATOM 1334 O O . TYR A 1 173 ? 1.747 -7.972 -13.209 1.00 98.75 173 TYR A O 1
ATOM 1342 N N . LEU A 1 174 ? 3.837 -8.185 -13.993 1.00 98.88 174 LEU A N 1
ATOM 1343 C CA . LEU A 1 174 ? 4.008 -6.798 -14.411 1.00 98.88 174 LEU A CA 1
ATOM 1344 C C . LEU A 1 174 ? 4.421 -6.749 -15.877 1.00 98.88 174 LEU A C 1
ATOM 1346 O O . LEU A 1 174 ? 5.310 -7.492 -16.290 1.00 98.88 174 LEU A O 1
ATOM 1350 N N . GLY A 1 175 ? 3.827 -5.875 -16.685 1.00 98.56 175 GLY A N 1
ATOM 1351 C CA . GLY A 1 175 ? 4.240 -5.765 -18.085 1.00 98.56 175 GLY A CA 1
ATOM 1352 C C . GLY A 1 175 ? 3.336 -4.921 -18.963 1.00 98.56 175 GLY A C 1
ATOM 1353 O O . GLY A 1 175 ? 2.408 -4.275 -18.491 1.00 98.56 175 GLY A O 1
ATOM 1354 N N . ALA A 1 176 ? 3.618 -4.933 -20.260 1.00 98.75 176 ALA A N 1
ATOM 1355 C CA . ALA A 1 176 ? 2.806 -4.295 -21.289 1.00 98.75 176 ALA A CA 1
ATOM 1356 C C . ALA A 1 176 ? 3.138 -4.904 -22.668 1.00 98.75 176 ALA A C 1
ATOM 1358 O O . ALA A 1 176 ? 4.136 -5.621 -22.797 1.00 98.75 176 ALA A O 1
ATOM 1359 N N . PRO A 1 177 ? 2.360 -4.621 -23.728 1.00 98.69 177 PRO A N 1
ATOM 1360 C CA . PRO A 1 177 ? 2.662 -5.116 -25.076 1.00 98.69 177 PRO A CA 1
ATOM 1361 C C . PRO A 1 177 ? 4.002 -4.610 -25.635 1.00 98.69 177 PRO A C 1
ATOM 1363 O O . PRO A 1 177 ? 4.614 -5.274 -26.465 1.00 98.69 177 PRO A O 1
ATOM 1366 N N . TRP A 1 178 ? 4.465 -3.449 -25.166 1.00 98.62 178 TRP A N 1
ATOM 1367 C CA . TRP A 1 178 ? 5.698 -2.785 -25.606 1.00 98.62 178 TRP A CA 1
ATOM 1368 C C . TRP A 1 178 ? 6.955 -3.212 -24.820 1.00 98.62 178 TRP A C 1
ATOM 1370 O O . TRP A 1 178 ? 8.059 -2.774 -25.132 1.00 98.62 178 TRP A O 1
ATOM 1380 N N . VAL A 1 179 ? 6.824 -4.074 -23.806 1.00 98.75 179 VAL A N 1
ATOM 1381 C CA . VAL A 1 179 ? 7.936 -4.430 -22.908 1.00 98.75 179 VAL A CA 1
ATOM 1382 C C . VAL A 1 179 ? 8.853 -5.507 -23.497 1.00 98.75 179 VAL A C 1
ATOM 1384 O O . VAL A 1 179 ? 8.440 -6.640 -23.767 1.00 98.75 179 VAL A O 1
ATOM 1387 N N . ASP A 1 180 ? 10.150 -5.214 -23.562 1.00 98.56 180 ASP A N 1
ATOM 1388 C CA . ASP A 1 180 ? 11.222 -6.191 -23.750 1.00 98.56 180 ASP A CA 1
ATOM 1389 C C . ASP A 1 180 ? 11.592 -6.829 -22.398 1.00 98.56 180 ASP A C 1
ATOM 1391 O O . ASP A 1 180 ? 12.520 -6.418 -21.693 1.00 98.56 180 ASP A O 1
ATOM 1395 N N . SER A 1 181 ? 10.862 -7.890 -22.039 1.00 98.44 181 SER A N 1
ATOM 1396 C CA . SER A 1 181 ? 11.062 -8.623 -20.781 1.00 98.44 181 SER A CA 1
ATOM 1397 C C . SER A 1 181 ? 12.468 -9.197 -20.632 1.00 98.44 181 SER A C 1
ATOM 1399 O O . SER A 1 181 ? 12.934 -9.388 -19.512 1.00 98.44 181 SER A O 1
ATOM 1401 N N . LYS A 1 182 ? 13.172 -9.475 -21.739 1.00 98.44 182 LYS A N 1
ATOM 1402 C CA . LYS A 1 182 ? 14.534 -10.014 -21.686 1.00 98.44 182 LYS A CA 1
ATOM 1403 C C . LYS A 1 182 ? 15.508 -8.969 -21.160 1.00 98.44 182 LYS A C 1
ATOM 1405 O O . LYS A 1 182 ? 16.320 -9.293 -20.298 1.00 98.44 182 LYS A O 1
ATOM 1410 N N . LYS A 1 183 ? 15.434 -7.739 -21.676 1.00 98.44 183 LYS A N 1
ATOM 1411 C CA . LYS A 1 183 ? 16.263 -6.631 -21.182 1.00 98.44 183 LYS A CA 1
ATOM 1412 C C . LYS A 1 183 ? 15.883 -6.245 -19.761 1.00 98.44 183 LYS A C 1
ATOM 1414 O O . LYS A 1 183 ? 16.775 -5.999 -18.957 1.00 98.44 183 LYS A O 1
ATOM 1419 N N . TRP A 1 184 ? 14.584 -6.227 -19.462 1.00 98.69 184 TRP A N 1
ATOM 1420 C CA . TRP A 1 184 ? 14.105 -5.820 -18.147 1.00 98.69 184 TRP A CA 1
ATOM 1421 C C . TRP A 1 184 ? 14.556 -6.778 -17.046 1.00 98.69 184 TRP A C 1
ATOM 1423 O O . TRP A 1 184 ? 15.208 -6.335 -16.109 1.00 98.69 184 TRP A O 1
ATOM 1433 N N . VAL A 1 185 ? 14.326 -8.087 -17.209 1.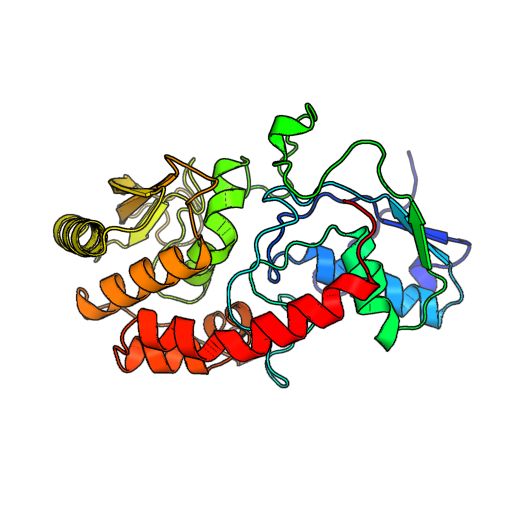00 98.69 185 VAL A N 1
ATOM 1434 C CA . VAL A 1 185 ? 14.790 -9.095 -16.240 1.00 98.69 185 VAL A CA 1
ATOM 1435 C C . VAL A 1 185 ? 16.307 -9.067 -16.094 1.00 98.69 185 VAL A C 1
ATOM 1437 O O . VAL A 1 185 ? 16.788 -9.017 -14.973 1.00 98.69 185 VAL A O 1
ATOM 1440 N N . LYS A 1 186 ? 17.063 -8.970 -17.198 1.00 98.44 186 LYS A N 1
ATOM 1441 C CA . LYS A 1 186 ? 18.526 -8.868 -17.117 1.00 98.44 186 LYS A CA 1
ATOM 1442 C C . LYS A 1 186 ? 18.978 -7.681 -16.252 1.00 98.44 186 LYS A C 1
ATOM 1444 O O . LYS A 1 186 ? 19.891 -7.834 -15.454 1.00 98.44 186 LYS A O 1
ATOM 1449 N N . ARG A 1 187 ? 18.353 -6.507 -16.408 1.00 98.25 187 ARG A N 1
ATOM 1450 C CA . ARG A 1 187 ? 18.681 -5.326 -15.595 1.00 98.25 187 ARG A CA 1
ATOM 1451 C C . ARG A 1 187 ? 18.308 -5.511 -14.122 1.00 98.25 187 ARG A C 1
ATOM 1453 O O . ARG A 1 187 ? 18.995 -4.975 -13.264 1.00 98.25 187 ARG A O 1
ATOM 1460 N N . LEU A 1 188 ? 17.220 -6.219 -13.833 1.00 98.31 188 LEU A N 1
ATOM 1461 C CA . LEU A 1 188 ? 16.801 -6.498 -12.459 1.00 98.31 188 LEU A CA 1
ATOM 1462 C C . LEU A 1 188 ? 17.728 -7.517 -11.784 1.00 98.31 188 LEU A C 1
ATOM 1464 O O . LEU A 1 188 ? 18.084 -7.322 -10.630 1.00 98.31 188 LEU A O 1
ATOM 1468 N N . ASP A 1 189 ? 18.185 -8.535 -12.516 1.00 97.50 189 ASP A N 1
ATOM 1469 C CA . ASP A 1 189 ? 19.173 -9.503 -12.023 1.00 97.50 189 ASP A CA 1
ATOM 1470 C C . ASP A 1 189 ? 20.516 -8.820 -11.687 1.00 97.50 189 ASP A C 1
ATOM 1472 O O . ASP A 1 189 ? 21.179 -9.188 -10.725 1.00 97.50 189 ASP A O 1
ATOM 1476 N N . GLU A 1 190 ? 20.908 -7.788 -12.448 1.00 97.00 190 GLU A N 1
ATOM 1477 C CA . GLU A 1 190 ? 22.109 -6.974 -12.181 1.00 97.00 190 GLU A CA 1
ATOM 1478 C C . GLU A 1 190 ? 22.000 -6.125 -10.897 1.00 97.00 190 GLU A C 1
ATOM 1480 O O . GLU A 1 190 ? 23.027 -5.667 -10.399 1.00 97.00 190 GLU A O 1
ATOM 1485 N N . ALA A 1 191 ? 20.790 -5.901 -10.370 1.00 95.69 191 ALA A N 1
ATOM 1486 C CA . ALA A 1 191 ? 20.573 -5.145 -9.135 1.00 95.69 191 ALA A CA 1
ATOM 1487 C C . ALA A 1 191 ? 20.751 -5.990 -7.858 1.00 95.69 191 ALA A C 1
ATOM 1489 O O . ALA A 1 191 ? 20.796 -5.409 -6.780 1.00 95.69 191 ALA A O 1
ATOM 1490 N N . ASP A 1 192 ? 20.855 -7.322 -7.979 1.00 95.62 192 ASP A N 1
ATOM 1491 C CA . ASP A 1 192 ? 21.120 -8.264 -6.874 1.00 95.62 192 ASP A CA 1
ATOM 1492 C C . ASP A 1 192 ? 20.219 -8.046 -5.641 1.00 95.62 192 ASP A C 1
ATOM 1494 O O . ASP A 1 192 ? 20.670 -7.963 -4.498 1.00 95.62 192 ASP A O 1
ATOM 1498 N N . LEU A 1 193 ? 18.913 -7.891 -5.889 1.00 97.88 193 LEU A N 1
ATOM 1499 C CA . LEU A 1 193 ? 17.952 -7.569 -4.837 1.00 97.88 193 LEU A CA 1
ATOM 1500 C C . LEU A 1 193 ? 17.712 -8.760 -3.896 1.00 97.88 193 LEU A C 1
ATOM 1502 O O . LEU A 1 193 ? 17.513 -9.889 -4.357 1.00 97.88 193 LEU A O 1
ATOM 1506 N N . PRO A 1 194 ? 17.654 -8.520 -2.577 1.00 97.00 194 PRO A N 1
ATOM 1507 C CA . PRO A 1 194 ? 17.513 -9.585 -1.598 1.00 97.00 194 PRO A CA 1
ATOM 1508 C C . PRO A 1 194 ? 16.127 -10.245 -1.659 1.00 97.00 194 PRO A C 1
ATOM 1510 O O . PRO A 1 194 ? 15.097 -9.585 -1.803 1.00 97.00 194 PRO A O 1
ATOM 1513 N N . GLY A 1 195 ? 16.104 -11.575 -1.532 1.00 98.25 195 GLY A N 1
ATOM 1514 C CA . GLY A 1 195 ? 14.877 -12.358 -1.344 1.00 98.25 195 GLY A CA 1
ATOM 1515 C C . GLY A 1 195 ? 13.944 -12.472 -2.554 1.00 98.25 195 GLY A C 1
ATOM 1516 O O . GLY A 1 195 ? 12.842 -13.009 -2.419 1.00 98.25 195 GLY A O 1
ATOM 1517 N N . VAL A 1 196 ? 14.362 -12.025 -3.744 1.00 98.75 196 VAL A N 1
ATOM 1518 C CA . VAL A 1 196 ? 13.521 -12.006 -4.951 1.00 98.75 196 VAL A CA 1
ATOM 1519 C C . VAL A 1 196 ? 14.232 -12.558 -6.185 1.00 98.75 196 VAL A C 1
ATOM 1521 O O . VAL A 1 196 ? 15.419 -12.343 -6.398 1.00 98.75 196 VAL A O 1
ATOM 1524 N N . LEU A 1 197 ? 13.476 -13.254 -7.034 1.00 98.50 197 LEU A N 1
ATOM 1525 C CA . LEU A 1 197 ? 13.869 -13.626 -8.390 1.00 98.50 197 LEU A CA 1
ATOM 1526 C C . LEU A 1 197 ? 12.896 -13.028 -9.405 1.00 98.50 197 LEU A C 1
ATOM 1528 O O . LEU A 1 197 ? 11.682 -12.984 -9.186 1.00 98.50 197 LEU A O 1
ATOM 1532 N N . PHE A 1 198 ? 13.419 -12.643 -10.565 1.00 98.75 198 PHE A N 1
ATOM 1533 C CA . PHE A 1 198 ? 12.624 -12.090 -11.654 1.00 98.75 198 PHE A CA 1
ATOM 1534 C C . PHE A 1 198 ? 12.531 -13.090 -12.801 1.00 98.75 198 PHE A C 1
ATOM 1536 O O . PHE A 1 198 ? 13.525 -13.492 -13.402 1.00 98.75 198 PHE A O 1
ATOM 1543 N N . ARG A 1 199 ? 11.310 -13.505 -13.142 1.00 98.38 199 ARG A N 1
ATOM 1544 C CA . ARG A 1 199 ? 11.078 -14.449 -14.241 1.00 98.38 199 ARG A CA 1
ATOM 1545 C C . ARG A 1 199 ? 10.389 -13.750 -15.394 1.00 98.38 199 ARG A C 1
ATOM 1547 O O . ARG A 1 199 ? 9.330 -13.160 -15.222 1.00 98.38 199 ARG A O 1
ATOM 1554 N N . ARG A 1 200 ? 10.925 -13.889 -16.604 1.00 98.38 200 ARG A N 1
ATOM 1555 C CA . ARG A 1 200 ? 10.231 -13.433 -17.817 1.00 98.38 200 ARG A CA 1
ATOM 1556 C C . ARG A 1 200 ? 8.889 -14.148 -17.953 1.00 98.38 200 ARG A C 1
ATOM 1558 O O . ARG A 1 200 ? 8.831 -15.374 -17.840 1.00 98.38 200 ARG A O 1
ATOM 1565 N N . CYS A 1 201 ? 7.833 -13.410 -18.262 1.00 97.75 201 CYS A N 1
ATOM 1566 C CA . CYS A 1 201 ? 6.515 -13.981 -18.504 1.00 97.75 201 CYS A CA 1
ATOM 1567 C C . CYS A 1 201 ? 5.825 -13.325 -19.706 1.00 97.75 201 CYS A C 1
ATOM 1569 O O . CYS A 1 201 ? 6.155 -12.214 -20.123 1.00 97.75 201 CYS A O 1
ATOM 1571 N N . TYR A 1 202 ? 4.867 -14.060 -20.268 1.00 98.50 202 TYR A N 1
ATOM 1572 C CA . TYR A 1 202 ? 3.947 -13.588 -21.295 1.00 98.50 202 TYR A CA 1
ATOM 1573 C C . TYR A 1 202 ? 2.541 -13.936 -20.832 1.00 98.50 202 TYR A C 1
ATOM 1575 O O . TYR A 1 202 ? 2.290 -15.074 -20.432 1.00 98.50 202 TYR A O 1
ATOM 1583 N N . PHE A 1 203 ? 1.633 -12.972 -20.858 1.00 98.56 203 PHE A N 1
ATOM 1584 C CA . PHE A 1 203 ? 0.286 -13.147 -20.325 1.00 98.56 203 PHE A CA 1
ATOM 1585 C C . PHE A 1 203 ? -0.702 -12.257 -21.071 1.00 98.56 203 PHE A C 1
ATOM 1587 O O . PHE A 1 203 ? -0.322 -11.236 -21.627 1.00 98.56 203 PHE A O 1
ATOM 1594 N N . THR A 1 204 ? -1.972 -12.656 -21.102 1.00 98.62 204 THR A N 1
ATOM 1595 C CA . THR A 1 204 ? -3.051 -11.880 -21.730 1.00 98.62 204 THR A CA 1
ATOM 1596 C C . THR A 1 204 ? -4.119 -11.619 -20.671 1.00 98.62 204 THR A C 1
ATOM 1598 O O . THR A 1 204 ? -4.785 -12.573 -20.260 1.00 98.62 204 THR A O 1
ATOM 1601 N N . PRO A 1 205 ? -4.256 -10.380 -20.167 1.00 98.38 205 PRO A N 1
ATOM 1602 C CA . PRO A 1 205 ? -5.315 -10.021 -19.232 1.00 98.38 205 PRO A CA 1
ATOM 1603 C C . PRO A 1 205 ? -6.713 -10.266 -19.815 1.00 98.38 205 PRO A C 1
ATOM 1605 O O . PRO A 1 205 ? -6.977 -9.966 -20.976 1.00 98.38 205 PRO A O 1
ATOM 1608 N N . THR A 1 206 ? -7.632 -10.774 -18.997 1.00 98.12 206 THR A N 1
ATOM 1609 C CA . THR A 1 206 ? -9.038 -11.037 -19.376 1.00 98.12 206 THR A CA 1
ATOM 1610 C C . THR A 1 206 ? -9.980 -9.865 -19.082 1.00 98.12 206 THR A C 1
ATOM 1612 O O . THR A 1 206 ? -11.111 -9.816 -19.567 1.00 98.12 206 THR A O 1
ATOM 1615 N N . PHE A 1 207 ? -9.520 -8.890 -18.300 1.00 97.12 207 PHE A N 1
ATOM 1616 C CA . PHE A 1 207 ? -10.196 -7.627 -18.018 1.00 97.12 207 PHE A CA 1
ATOM 1617 C C . PHE A 1 207 ? -9.149 -6.556 -17.687 1.00 97.12 207 PHE A C 1
ATOM 1619 O O . PHE A 1 207 ? -7.958 -6.854 -17.644 1.00 97.12 207 PHE A O 1
ATOM 1626 N N . TRP A 1 208 ? -9.597 -5.327 -17.417 1.00 94.75 208 TRP A N 1
ATOM 1627 C CA . TRP A 1 208 ? -8.734 -4.191 -17.070 1.00 94.75 208 TRP A CA 1
ATOM 1628 C C . TRP A 1 208 ? -7.795 -3.773 -18.215 1.00 94.75 208 TRP A C 1
ATOM 1630 O O . TRP A 1 208 ? -8.186 -3.779 -19.385 1.00 94.75 208 TRP A O 1
ATOM 1640 N N . ARG A 1 209 ? -6.585 -3.325 -17.874 1.00 95.88 209 ARG A N 1
ATOM 1641 C CA . ARG A 1 209 ? -5.574 -2.841 -18.813 1.00 95.88 209 ARG A CA 1
ATOM 1642 C C . ARG A 1 209 ? -5.069 -3.968 -19.702 1.00 95.88 209 ARG A C 1
ATOM 1644 O O . ARG A 1 209 ? -4.809 -5.068 -19.231 1.00 95.88 209 ARG A O 1
ATOM 1651 N N . TYR A 1 210 ? -4.919 -3.656 -20.988 1.00 97.94 210 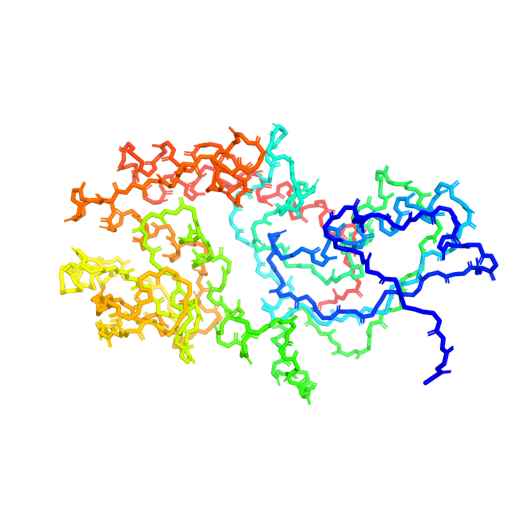TYR A N 1
ATOM 1652 C CA . TYR A 1 210 ? -4.494 -4.606 -22.021 1.00 97.94 210 TYR A CA 1
ATOM 1653 C C . TYR A 1 210 ? -5.366 -5.863 -22.112 1.00 97.94 210 TYR A C 1
ATOM 1655 O O . TYR A 1 210 ? -4.881 -6.926 -22.491 1.00 97.94 210 TYR A O 1
ATOM 1663 N N . LYS A 1 211 ? -6.663 -5.738 -21.794 1.00 98.25 211 LYS A N 1
ATOM 1664 C CA . LYS A 1 211 ? -7.636 -6.809 -22.004 1.00 98.25 211 LYS A CA 1
ATOM 1665 C C . LYS A 1 211 ? -7.514 -7.370 -23.426 1.00 98.25 211 LYS A C 1
ATOM 1667 O O . LYS A 1 211 ? -7.553 -6.607 -24.388 1.00 98.25 211 LYS A O 1
ATOM 1672 N N . ASP A 1 212 ? -7.407 -8.693 -23.525 1.00 98.38 212 ASP A N 1
ATOM 1673 C CA . ASP A 1 212 ? -7.306 -9.458 -24.773 1.00 98.38 212 ASP A CA 1
ATOM 1674 C C . ASP A 1 212 ? -6.065 -9.119 -25.631 1.00 98.38 212 ASP A C 1
ATOM 1676 O O . ASP A 1 212 ? -5.973 -9.524 -26.790 1.00 98.38 212 ASP A O 1
ATOM 1680 N N . VAL A 1 213 ? -5.075 -8.418 -25.062 1.00 98.62 213 VAL A N 1
ATOM 1681 C CA . VAL A 1 213 ? -3.791 -8.104 -25.704 1.00 98.62 213 VAL A CA 1
ATOM 1682 C C . VAL A 1 213 ? -2.663 -8.824 -24.967 1.00 98.62 213 VAL A C 1
ATOM 1684 O O . VAL A 1 213 ? -2.544 -8.738 -23.746 1.00 98.62 213 VAL A O 1
ATOM 1687 N N . GLN A 1 214 ? -1.812 -9.537 -25.707 1.00 98.56 214 GLN A N 1
ATOM 1688 C CA . GLN A 1 214 ? -0.659 -10.211 -25.116 1.00 98.56 214 GLN A CA 1
ATOM 1689 C C . GLN A 1 214 ? 0.361 -9.185 -24.604 1.00 98.56 214 GLN A C 1
ATOM 1691 O O . GLN A 1 214 ? 0.897 -8.378 -25.363 1.00 98.56 214 GLN A O 1
ATOM 1696 N N . CYS A 1 215 ? 0.666 -9.267 -23.315 1.00 98.75 215 CYS A N 1
ATOM 1697 C CA . CYS A 1 215 ? 1.743 -8.546 -22.658 1.00 98.75 215 CYS A CA 1
ATOM 1698 C C . CYS A 1 215 ? 2.997 -9.421 -22.575 1.00 98.75 215 CYS A C 1
ATOM 1700 O O . CYS A 1 215 ? 2.928 -10.632 -22.347 1.00 98.75 215 CYS A O 1
ATOM 1702 N N . SER A 1 216 ? 4.151 -8.775 -22.704 1.00 98.69 216 SER A N 1
ATOM 1703 C CA . SER A 1 216 ? 5.451 -9.299 -22.291 1.00 98.69 216 SER A CA 1
ATOM 1704 C C . SER A 1 216 ? 5.823 -8.615 -20.976 1.00 98.69 216 SER A C 1
ATOM 1706 O O . SER A 1 216 ? 5.470 -7.456 -20.753 1.00 98.69 216 SER A O 1
ATOM 1708 N N . GLY A 1 217 ? 6.479 -9.327 -20.066 1.00 98.56 217 GLY A N 1
ATOM 1709 C CA . GLY A 1 217 ? 6.693 -8.787 -18.732 1.00 98.56 217 GLY A CA 1
ATOM 1710 C C . GLY A 1 217 ? 7.568 -9.629 -17.821 1.00 98.56 217 GLY A C 1
ATOM 1711 O O . GLY A 1 217 ? 8.321 -10.503 -18.262 1.00 98.56 217 GLY A O 1
ATOM 1712 N N . VAL A 1 218 ? 7.453 -9.337 -16.533 1.00 98.75 218 VAL A N 1
ATOM 1713 C CA . VAL A 1 218 ? 8.157 -9.996 -15.440 1.00 98.75 218 VAL A CA 1
ATOM 1714 C C . VAL A 1 218 ? 7.153 -10.519 -14.416 1.00 98.75 218 VAL A C 1
ATOM 1716 O O . VAL A 1 218 ? 6.144 -9.877 -14.133 1.00 98.75 218 VAL A O 1
ATOM 1719 N N . GLN A 1 219 ? 7.427 -11.699 -13.869 1.00 98.75 219 GLN A N 1
ATOM 1720 C CA . GLN A 1 219 ? 6.860 -12.158 -12.612 1.00 98.75 219 GLN A CA 1
ATOM 1721 C C . GLN A 1 219 ? 7.873 -11.916 -11.495 1.00 98.75 219 GLN A C 1
ATOM 1723 O O . GLN A 1 219 ? 9.029 -12.333 -11.617 1.00 98.75 219 GLN A O 1
ATOM 1728 N N . VAL A 1 220 ? 7.412 -11.298 -10.412 1.00 98.81 220 VAL A N 1
ATOM 1729 C CA . VAL A 1 220 ? 8.152 -11.167 -9.154 1.00 98.81 220 VAL A CA 1
ATOM 1730 C C . VAL A 1 220 ? 7.965 -12.452 -8.346 1.00 98.81 220 VAL A C 1
ATOM 1732 O O . VAL A 1 220 ? 6.844 -12.787 -7.973 1.00 98.81 220 VAL A O 1
ATOM 1735 N N . HIS A 1 221 ? 9.044 -13.196 -8.106 1.00 98.44 221 HIS A N 1
ATOM 1736 C CA . HIS A 1 221 ? 9.041 -14.386 -7.257 1.00 98.44 221 HIS A CA 1
ATOM 1737 C C . HIS A 1 221 ? 9.754 -14.080 -5.945 1.00 98.44 221 HIS A C 1
ATOM 1739 O O . HIS A 1 221 ? 10.978 -13.979 -5.925 1.00 98.44 221 HIS A O 1
ATOM 1745 N N . VAL A 1 222 ? 9.004 -13.974 -4.853 1.00 98.56 222 VAL A N 1
ATOM 1746 C CA . VAL A 1 222 ? 9.592 -13.884 -3.512 1.00 98.56 222 VAL A CA 1
ATOM 1747 C C . VAL A 1 222 ? 10.087 -15.275 -3.117 1.00 98.56 222 VAL A C 1
ATOM 1749 O O . VAL A 1 222 ? 9.302 -16.221 -3.064 1.00 98.56 222 VAL A O 1
ATOM 1752 N N . VAL A 1 223 ? 11.395 -15.412 -2.909 1.00 98.31 223 VAL A N 1
ATOM 1753 C CA . VAL A 1 223 ? 12.052 -16.673 -2.520 1.00 98.31 223 VAL A CA 1
ATOM 1754 C C . VAL A 1 223 ? 12.499 -16.679 -1.063 1.00 98.31 223 VAL A C 1
ATOM 1756 O O . VAL A 1 223 ? 12.644 -17.752 -0.484 1.00 98.31 223 VAL A O 1
ATOM 1759 N N . ASP A 1 224 ? 12.671 -15.497 -0.475 1.00 98.25 224 ASP A N 1
ATOM 1760 C CA . ASP A 1 224 ? 12.891 -15.297 0.954 1.00 98.25 224 ASP A CA 1
ATOM 1761 C C . ASP A 1 224 ? 12.178 -14.006 1.364 1.00 98.25 224 ASP A C 1
ATOM 1763 O O . ASP A 1 224 ? 12.583 -12.908 0.982 1.00 98.25 224 ASP A O 1
ATOM 1767 N N . ARG A 1 225 ? 11.064 -14.146 2.085 1.00 96.94 225 ARG A N 1
ATOM 1768 C CA . ARG A 1 225 ? 10.196 -13.017 2.438 1.00 96.94 225 ARG A CA 1
ATOM 1769 C C . ARG A 1 225 ? 10.767 -12.136 3.545 1.00 96.94 225 ARG A C 1
ATOM 1771 O O . ARG A 1 225 ? 10.407 -10.968 3.596 1.00 96.94 225 ARG A O 1
ATOM 1778 N N . ASP A 1 226 ? 11.656 -12.671 4.377 1.00 96.31 226 ASP A N 1
ATOM 1779 C CA . ASP A 1 226 ? 12.243 -11.933 5.500 1.00 96.31 226 ASP A CA 1
ATOM 1780 C C . ASP A 1 226 ? 13.398 -11.035 5.027 1.00 96.31 226 ASP A C 1
ATOM 1782 O O . ASP A 1 226 ? 13.756 -10.057 5.679 1.00 96.31 226 ASP A O 1
ATOM 1786 N N . LEU A 1 227 ? 13.965 -11.339 3.855 1.00 97.81 227 LEU A N 1
ATOM 1787 C CA . LEU A 1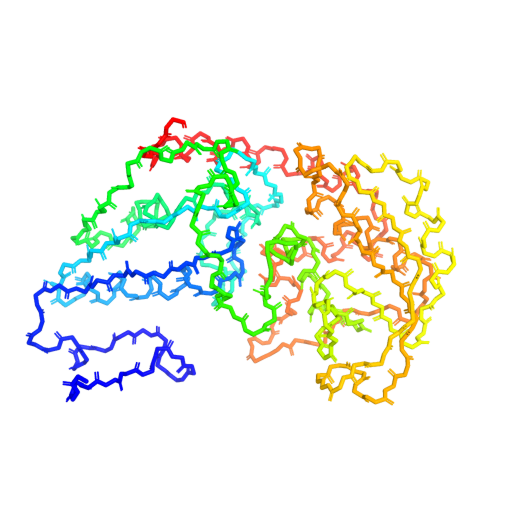 227 ? 14.936 -10.488 3.164 1.00 97.81 227 LEU A CA 1
ATOM 1788 C C . LEU A 1 227 ? 14.295 -9.557 2.124 1.00 97.81 227 LEU A C 1
ATOM 1790 O O . LEU A 1 227 ? 14.914 -8.574 1.707 1.00 97.81 227 LEU A O 1
ATOM 1794 N N . PHE A 1 228 ? 13.084 -9.879 1.668 1.00 98.56 228 PHE A N 1
ATOM 1795 C CA . PHE A 1 228 ? 12.419 -9.169 0.585 1.00 98.56 228 PHE A CA 1
ATOM 1796 C C . PHE A 1 228 ? 11.928 -7.783 1.008 1.00 98.56 228 PHE A C 1
ATOM 1798 O O . PHE A 1 228 ? 11.202 -7.618 1.986 1.00 98.56 228 PHE A O 1
ATOM 1805 N N . LYS A 1 229 ? 12.256 -6.787 0.184 1.00 98.12 229 LYS A N 1
ATOM 1806 C CA . LYS A 1 229 ? 11.832 -5.397 0.356 1.00 98.12 229 LYS A CA 1
ATOM 1807 C C . LYS A 1 229 ? 10.906 -4.975 -0.786 1.00 98.12 229 LYS A C 1
ATOM 1809 O O . LYS A 1 229 ? 11.400 -4.597 -1.861 1.00 98.12 229 LYS A O 1
ATOM 1814 N N . PRO A 1 230 ? 9.572 -5.082 -0.634 1.00 98.44 230 PRO A N 1
ATOM 1815 C CA . PRO A 1 230 ? 8.628 -4.770 -1.697 1.00 98.44 230 PRO A CA 1
ATOM 1816 C C . PRO A 1 230 ? 8.775 -3.365 -2.270 1.00 98.44 230 PRO A C 1
ATOM 1818 O O . PRO A 1 230 ? 8.728 -3.223 -3.491 1.00 98.44 230 PRO A O 1
ATOM 1821 N N . VAL A 1 231 ? 8.957 -2.327 -1.448 1.00 98.38 231 VAL A N 1
ATOM 1822 C CA . VAL A 1 231 ? 8.956 -0.943 -1.955 1.00 98.38 231 VAL A CA 1
ATOM 1823 C C . VAL A 1 231 ? 10.239 -0.650 -2.730 1.00 98.38 231 VAL A C 1
ATOM 1825 O O . VAL A 1 231 ? 10.175 -0.089 -3.825 1.00 98.38 231 VAL A O 1
ATOM 1828 N N . GLU A 1 232 ? 11.388 -1.088 -2.211 1.00 98.44 232 GLU A N 1
ATOM 1829 C CA . GLU A 1 232 ? 12.680 -1.028 -2.911 1.00 98.44 232 GLU A CA 1
ATOM 1830 C C . GLU A 1 232 ? 12.614 -1.788 -4.244 1.00 98.44 232 GLU A C 1
ATOM 1832 O O . GLU A 1 232 ? 12.945 -1.241 -5.298 1.00 98.44 232 GLU A O 1
ATOM 1837 N N . THR A 1 233 ? 12.064 -3.004 -4.232 1.00 98.81 233 THR A N 1
ATOM 1838 C CA . THR A 1 233 ? 11.866 -3.799 -5.453 1.00 98.81 233 THR A CA 1
ATOM 1839 C C . THR A 1 233 ? 10.975 -3.077 -6.466 1.00 98.81 233 THR A C 1
ATOM 1841 O O . THR A 1 233 ? 11.297 -3.033 -7.655 1.00 98.81 233 THR A O 1
ATOM 1844 N N . GLY A 1 234 ? 9.882 -2.456 -6.011 1.00 98.62 234 GLY A N 1
ATOM 1845 C CA . GLY A 1 234 ? 9.001 -1.633 -6.842 1.00 98.62 234 GLY A CA 1
ATOM 1846 C C . GLY A 1 234 ? 9.733 -0.476 -7.528 1.00 98.62 234 GLY A C 1
ATOM 1847 O O . GLY A 1 234 ? 9.532 -0.240 -8.721 1.00 98.62 234 GLY A O 1
ATOM 1848 N N . LEU A 1 235 ? 10.636 0.205 -6.816 1.00 98.56 235 LEU A N 1
ATOM 1849 C CA . LEU A 1 235 ? 11.463 1.274 -7.383 1.00 98.56 235 LEU A CA 1
ATOM 1850 C C . LEU A 1 235 ? 12.429 0.755 -8.450 1.00 98.56 235 LEU A C 1
ATOM 1852 O O . LEU A 1 235 ? 12.505 1.342 -9.528 1.00 98.56 235 LEU A O 1
ATOM 1856 N N . HIS A 1 236 ? 13.124 -0.359 -8.205 1.00 98.81 236 HIS A N 1
ATOM 1857 C CA . HIS A 1 236 ? 13.997 -0.969 -9.214 1.00 98.81 236 HIS A CA 1
ATOM 1858 C C . HIS A 1 236 ? 13.220 -1.413 -10.458 1.00 98.81 236 HIS A C 1
ATOM 1860 O O . HIS A 1 236 ? 13.668 -1.170 -11.581 1.00 98.81 236 HIS A O 1
ATOM 1866 N N . LEU A 1 237 ? 12.032 -1.998 -10.274 1.00 98.81 237 LEU A N 1
ATOM 1867 C CA . LEU A 1 237 ? 11.121 -2.360 -11.360 1.00 98.81 237 LEU A CA 1
ATOM 1868 C C . LEU A 1 237 ? 10.770 -1.143 -12.222 1.00 98.81 237 LEU A C 1
ATOM 1870 O O . LEU A 1 237 ? 10.963 -1.191 -13.438 1.00 98.81 237 LEU A O 1
ATOM 1874 N N . LEU A 1 238 ? 10.307 -0.053 -11.605 1.00 98.75 238 LEU A N 1
ATOM 1875 C CA . LEU A 1 238 ? 9.902 1.174 -12.299 1.00 98.75 238 LEU A CA 1
ATOM 1876 C C . LEU A 1 238 ? 11.079 1.883 -12.977 1.00 98.75 238 LEU A C 1
ATOM 1878 O O . LEU A 1 238 ? 10.986 2.221 -14.158 1.00 98.75 238 LEU A O 1
ATOM 1882 N N . SER A 1 239 ? 12.192 2.072 -12.265 1.00 98.69 239 SER A N 1
ATOM 1883 C CA . SER A 1 239 ? 13.385 2.744 -12.789 1.00 98.69 239 SER A CA 1
ATOM 1884 C C . SER A 1 239 ? 13.980 1.982 -13.971 1.00 98.69 239 SER A C 1
ATOM 1886 O O . SER A 1 239 ? 14.259 2.576 -15.013 1.00 98.69 239 SER A O 1
ATOM 1888 N N . ALA A 1 240 ? 14.108 0.654 -13.871 1.00 98.62 240 ALA A N 1
ATOM 1889 C CA . ALA A 1 240 ? 14.581 -0.162 -14.986 1.00 98.62 240 ALA A CA 1
ATOM 1890 C C . ALA A 1 240 ? 13.604 -0.126 -16.172 1.00 98.62 240 ALA A C 1
ATOM 1892 O O . ALA A 1 240 ? 14.039 -0.028 -17.321 1.00 98.62 240 ALA A O 1
ATOM 1893 N N . LEU A 1 241 ? 12.291 -0.161 -15.917 1.00 98.62 241 LEU A N 1
ATOM 1894 C CA . LEU A 1 241 ? 11.277 -0.083 -16.968 1.00 98.62 241 L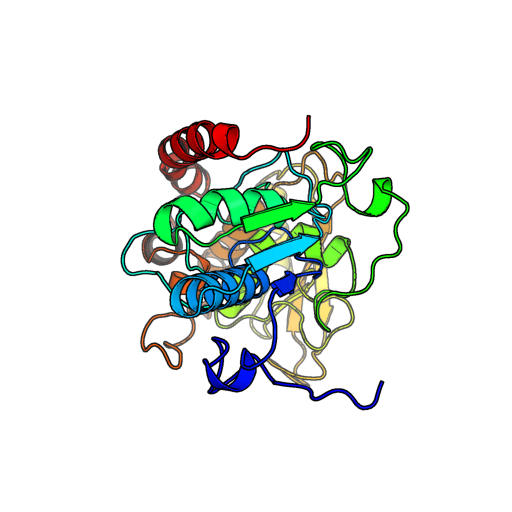EU A CA 1
ATOM 1895 C C . LEU A 1 241 ? 11.380 1.243 -17.738 1.00 98.62 241 LEU A C 1
ATOM 1897 O O . LEU A 1 241 ? 11.452 1.207 -18.968 1.00 98.62 241 LEU A O 1
ATOM 1901 N N . LYS A 1 242 ? 11.470 2.375 -17.022 1.00 98.50 242 LYS A N 1
ATOM 1902 C CA . LYS A 1 242 ? 11.618 3.730 -17.582 1.00 98.50 242 LYS A CA 1
ATOM 1903 C C . LYS A 1 242 ? 12.910 3.916 -18.381 1.00 98.50 242 LYS A C 1
ATOM 1905 O O . LYS A 1 242 ? 12.890 4.572 -19.423 1.00 98.50 242 LYS A O 1
ATOM 1910 N N . GLN A 1 243 ? 14.029 3.372 -17.908 1.00 98.38 243 GLN A N 1
ATOM 1911 C CA . GLN A 1 243 ? 15.325 3.499 -18.590 1.00 98.38 243 GLN A CA 1
ATOM 1912 C C . GLN A 1 243 ? 15.401 2.659 -19.872 1.00 98.38 243 GLN A C 1
ATOM 1914 O O . GLN A 1 243 ? 16.083 3.027 -20.826 1.00 98.38 243 GLN A O 1
ATOM 1919 N N . LEU A 1 244 ? 14.733 1.502 -19.897 1.00 98.38 244 LEU A N 1
ATOM 1920 C CA . LEU A 1 244 ? 14.842 0.545 -21.000 1.00 98.38 244 LEU A CA 1
ATOM 1921 C C . LEU A 1 244 ? 13.816 0.759 -22.119 1.00 98.38 244 LEU A C 1
ATOM 1923 O O . LEU A 1 244 ? 14.060 0.292 -23.234 1.00 98.38 244 LEU A O 1
ATOM 1927 N N . HIS A 1 245 ? 12.692 1.426 -21.835 1.00 98.50 245 HIS A N 1
ATOM 1928 C CA . HIS A 1 245 ? 11.560 1.522 -22.759 1.00 98.50 245 HIS A CA 1
ATOM 1929 C C . HIS A 1 245 ? 11.120 2.979 -22.957 1.00 98.50 245 HIS A C 1
ATOM 1931 O O . HIS A 1 245 ? 10.598 3.589 -22.019 1.00 98.50 245 HIS A O 1
ATOM 1937 N N . PRO A 1 246 ? 11.294 3.552 -24.161 1.00 97.56 246 PRO A N 1
ATOM 1938 C CA . PRO A 1 246 ? 10.855 4.917 -24.453 1.00 97.56 246 PRO A CA 1
ATOM 1939 C C . PRO A 1 246 ? 9.331 5.098 -24.385 1.00 97.56 246 PRO A C 1
ATOM 1941 O O . PRO A 1 246 ? 8.863 6.224 -24.255 1.00 97.56 246 PRO A O 1
ATOM 1944 N N . GLU A 1 247 ? 8.554 4.015 -24.464 1.00 98.38 247 GLU A N 1
ATOM 1945 C CA . GLU A 1 247 ? 7.097 4.024 -24.349 1.00 98.38 247 GLU A CA 1
ATOM 1946 C C . GLU A 1 247 ? 6.605 4.289 -22.924 1.00 98.38 247 GLU A C 1
ATOM 1948 O O . GLU A 1 247 ? 5.427 4.597 -22.755 1.00 98.38 247 GLU A O 1
ATOM 1953 N N . PHE A 1 248 ? 7.461 4.157 -21.905 1.00 98.56 248 PHE A N 1
ATOM 1954 C CA . PHE A 1 248 ? 7.075 4.365 -20.513 1.00 98.56 248 PHE A CA 1
ATOM 1955 C C . PHE A 1 248 ? 6.465 5.759 -20.305 1.00 98.56 248 PHE A C 1
ATOM 1957 O O . PHE A 1 248 ? 7.060 6.780 -20.657 1.00 98.56 248 PHE A O 1
ATOM 1964 N N . ALA A 1 249 ? 5.306 5.800 -19.654 1.00 98.06 249 ALA A N 1
ATOM 1965 C CA . ALA A 1 249 ? 4.638 7.030 -19.264 1.00 98.06 249 ALA A CA 1
ATOM 1966 C C . ALA A 1 249 ? 3.861 6.850 -17.957 1.00 98.06 249 ALA A C 1
ATOM 1968 O O . ALA A 1 249 ? 3.279 5.797 -17.688 1.00 98.06 249 ALA A O 1
ATOM 1969 N N . PHE A 1 250 ? 3.795 7.919 -17.169 1.00 97.75 250 PHE A N 1
ATOM 1970 C CA . PHE A 1 250 ? 2.81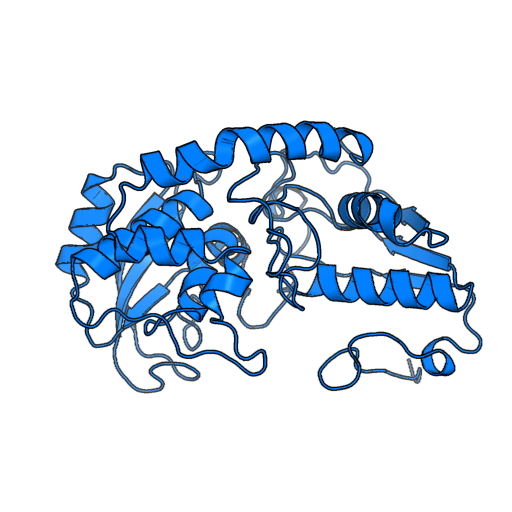8 8.027 -16.090 1.00 97.75 250 PHE A CA 1
ATOM 1971 C C . PHE A 1 250 ? 1.425 8.256 -16.683 1.00 97.75 250 PHE A C 1
ATOM 1973 O O . PHE A 1 250 ? 1.288 8.944 -17.694 1.00 97.75 250 PHE A O 1
ATOM 1980 N N . ASN A 1 251 ? 0.399 7.669 -16.066 1.00 94.56 251 ASN A N 1
ATOM 1981 C CA . ASN A 1 251 ? -0.982 7.863 -16.499 1.00 94.56 251 ASN A CA 1
ATOM 1982 C C . ASN A 1 251 ? -1.431 9.305 -16.250 1.00 94.56 251 ASN A C 1
ATOM 1984 O O . ASN A 1 251 ? -0.972 9.964 -15.310 1.00 94.56 251 ASN A O 1
ATOM 1988 N N . ASP A 1 252 ? -2.389 9.756 -17.057 1.00 88.19 252 ASP A N 1
ATOM 1989 C CA . ASP A 1 252 ? -3.044 11.040 -16.846 1.00 88.19 252 ASP A CA 1
ATOM 1990 C C . ASP A 1 252 ? -3.727 11.109 -15.465 1.00 88.19 252 ASP A C 1
ATOM 1992 O O . ASP A 1 252 ? -4.098 10.079 -14.884 1.00 88.19 252 ASP A O 1
ATOM 1996 N N . PRO A 1 253 ? -3.914 12.323 -14.917 1.00 87.81 253 PRO A N 1
ATOM 1997 C CA . PRO A 1 253 ? -4.617 12.512 -13.659 1.00 87.81 253 PRO A CA 1
ATOM 1998 C C . PRO A 1 253 ? -6.011 11.878 -13.614 1.00 87.81 253 PRO A C 1
ATOM 2000 O O . PRO A 1 253 ? -6.739 11.846 -14.605 1.00 87.81 253 PRO A O 1
ATOM 2003 N N . THR A 1 254 ? -6.407 11.417 -12.427 1.00 78.19 254 THR A N 1
ATOM 2004 C CA . THR A 1 254 ? -7.715 10.779 -12.204 1.00 78.19 254 THR A CA 1
ATOM 2005 C C . THR A 1 254 ? -8.791 11.816 -11.858 1.00 78.19 254 THR A C 1
ATOM 2007 O O . THR A 1 254 ? -8.631 13.013 -12.101 1.00 78.19 254 THR A O 1
ATOM 2010 N N . TYR A 1 255 ? -9.905 11.378 -11.258 1.00 74.62 255 TYR A N 1
ATOM 2011 C CA . TYR A 1 255 ? -11.006 12.243 -10.812 1.00 74.62 255 TYR A CA 1
ATOM 2012 C C . TYR A 1 255 ? -10.553 13.389 -9.886 1.00 74.62 255 TYR A C 1
ATOM 2014 O O . TYR A 1 255 ? -11.197 14.433 -9.823 1.00 74.62 255 TYR A O 1
ATOM 2022 N N . ASP A 1 256 ? -9.430 13.205 -9.194 1.00 78.81 256 ASP A N 1
ATOM 2023 C CA . ASP A 1 256 ? -8.822 14.168 -8.274 1.00 78.81 256 ASP A CA 1
ATOM 2024 C C . ASP A 1 256 ? -7.958 15.228 -8.998 1.00 78.81 256 ASP A C 1
ATOM 2026 O O . ASP A 1 256 ? -7.380 16.113 -8.378 1.00 78.81 256 ASP A O 1
ATOM 2030 N N . LYS A 1 257 ? -7.825 15.159 -10.332 1.00 89.38 257 LYS A N 1
ATOM 2031 C CA . LYS A 1 257 ? -6.969 16.043 -11.157 1.00 89.38 257 LYS A CA 1
ATOM 2032 C C . LYS A 1 257 ? -5.472 16.010 -10.811 1.00 89.38 257 LYS A C 1
ATOM 2034 O O . LYS A 1 257 ? -4.691 16.742 -11.417 1.00 89.38 257 LYS A O 1
ATOM 2039 N N . ARG A 1 258 ? -5.059 15.135 -9.892 1.00 92.62 258 ARG A N 1
ATOM 2040 C CA . ARG A 1 258 ? -3.666 14.827 -9.542 1.00 92.62 258 ARG A CA 1
ATOM 2041 C C . ARG A 1 258 ? -3.249 13.486 -10.171 1.00 92.62 258 ARG A C 1
ATOM 2043 O O . ARG A 1 258 ? -4.113 12.615 -10.323 1.00 92.62 258 ARG A O 1
ATOM 2050 N N . PRO A 1 259 ? -1.971 13.292 -10.550 1.00 94.69 259 PRO A N 1
ATOM 2051 C CA . PRO A 1 259 ? -1.493 12.000 -11.043 1.00 94.69 259 PRO A CA 1
ATOM 2052 C C . PRO A 1 259 ? -1.729 10.891 -10.011 1.00 94.69 259 PRO A C 1
ATOM 2054 O O . PRO A 1 259 ? -1.350 11.042 -8.851 1.00 94.69 259 PRO A O 1
ATOM 2057 N N . HIS A 1 260 ? -2.326 9.766 -10.424 1.00 95.69 260 HIS A N 1
ATOM 2058 C CA . HIS A 1 260 ? -2.597 8.633 -9.516 1.00 95.69 260 HIS A CA 1
ATOM 2059 C C . HIS A 1 260 ? -1.321 8.106 -8.862 1.00 95.69 260 HIS A C 1
ATOM 2061 O O . HIS A 1 260 ? -1.316 7.780 -7.680 1.00 95.69 260 HIS A O 1
ATOM 2067 N N . PHE A 1 261 ? -0.225 8.082 -9.625 1.00 97.62 261 PHE A N 1
ATOM 2068 C CA . PHE A 1 261 ? 1.082 7.682 -9.119 1.00 97.62 261 PHE A CA 1
ATOM 2069 C C . PHE A 1 261 ? 1.521 8.534 -7.924 1.00 97.62 261 PHE A C 1
ATOM 2071 O O . PHE A 1 261 ? 1.936 7.984 -6.910 1.00 97.62 261 PHE A O 1
ATOM 2078 N N . ASP A 1 262 ? 1.369 9.857 -8.011 1.00 97.62 262 ASP A N 1
ATOM 2079 C CA . ASP A 1 262 ? 1.780 10.779 -6.947 1.00 97.62 262 ASP A CA 1
ATOM 2080 C C . ASP A 1 262 ? 0.908 10.595 -5.691 1.00 97.62 262 ASP A C 1
ATOM 2082 O O . ASP A 1 262 ? 1.380 10.752 -4.567 1.00 97.62 262 ASP A O 1
ATOM 2086 N N . LEU A 1 263 ? -0.362 10.205 -5.862 1.00 97.25 263 LEU A N 1
ATOM 2087 C CA . LEU A 1 263 ? -1.258 9.870 -4.751 1.00 97.25 263 LEU A CA 1
ATOM 2088 C C . LEU A 1 263 ? -0.890 8.538 -4.079 1.00 97.25 263 LEU A C 1
ATOM 2090 O O . LEU A 1 263 ? -0.916 8.461 -2.853 1.00 97.25 263 LEU A O 1
ATOM 2094 N N . LEU A 1 264 ? -0.507 7.514 -4.851 1.00 97.44 264 LEU A N 1
ATOM 2095 C CA . LEU A 1 264 ? 0.008 6.245 -4.315 1.00 97.44 264 LEU A CA 1
ATOM 2096 C C . LEU A 1 264 ? 1.330 6.466 -3.569 1.00 97.44 264 LEU A C 1
ATOM 2098 O O . LEU A 1 264 ? 1.487 6.043 -2.420 1.00 97.44 264 LEU A O 1
ATOM 2102 N N . ALA A 1 265 ? 2.261 7.180 -4.205 1.00 97.50 265 ALA A N 1
ATOM 2103 C CA . ALA A 1 265 ? 3.555 7.539 -3.638 1.00 97.50 265 ALA A CA 1
ATOM 2104 C C . ALA A 1 265 ? 3.414 8.492 -2.446 1.00 97.50 265 ALA A C 1
ATOM 2106 O O . ALA A 1 265 ? 4.261 8.499 -1.560 1.00 97.50 265 ALA A O 1
ATOM 2107 N N . GLY A 1 266 ? 2.332 9.266 -2.351 1.00 97.25 266 GLY A N 1
ATOM 2108 C CA . GLY A 1 266 ? 2.157 10.264 -1.294 1.00 97.25 266 GLY A CA 1
ATOM 2109 C C . GLY A 1 266 ? 3.109 11.457 -1.434 1.00 97.25 266 GLY A C 1
ATOM 2110 O O . GLY A 1 266 ? 3.325 12.168 -0.458 1.00 97.25 266 GLY A O 1
ATOM 2111 N N . SER A 1 267 ? 3.700 11.648 -2.615 1.00 97.06 267 SER A N 1
ATOM 2112 C CA . SER A 1 267 ? 4.524 12.791 -3.024 1.00 97.06 267 SER A CA 1
ATOM 2113 C C . SER A 1 267 ? 4.652 12.800 -4.553 1.00 97.06 267 SER A C 1
ATOM 2115 O O . SER A 1 267 ? 4.482 11.768 -5.201 1.00 97.06 267 SER A O 1
ATOM 2117 N N . ASP A 1 268 ? 5.005 13.939 -5.145 1.00 96.94 268 ASP A N 1
ATOM 2118 C CA . ASP A 1 268 ? 5.387 14.032 -6.563 1.00 96.94 268 ASP A CA 1
ATOM 2119 C C . ASP A 1 268 ? 6.874 13.723 -6.803 1.00 96.94 268 ASP A C 1
ATOM 2121 O O . ASP A 1 268 ? 7.287 13.450 -7.934 1.00 96.94 268 ASP A O 1
ATOM 2125 N N . LYS A 1 269 ? 7.681 13.726 -5.738 1.00 97.75 269 LYS A N 1
ATOM 2126 C CA . LYS A 1 269 ? 9.132 13.519 -5.784 1.00 97.75 269 LYS A CA 1
ATOM 2127 C C . LYS A 1 269 ? 9.510 12.179 -6.390 1.00 97.75 269 LYS A C 1
ATOM 2129 O O . LYS A 1 269 ? 10.385 12.139 -7.244 1.00 97.75 269 LYS A O 1
ATOM 2134 N N . MET A 1 270 ? 8.836 11.092 -6.002 1.00 97.31 270 MET A N 1
ATOM 2135 C CA . MET A 1 270 ? 9.138 9.758 -6.537 1.00 97.31 270 MET A CA 1
ATOM 2136 C C . MET A 1 270 ? 8.981 9.720 -8.063 1.00 97.31 270 MET A C 1
ATOM 2138 O O . MET A 1 270 ? 9.861 9.221 -8.761 1.00 97.31 270 MET A O 1
ATOM 2142 N N . ARG A 1 271 ? 7.898 10.303 -8.593 1.00 97.69 271 ARG A N 1
ATOM 2143 C CA . ARG A 1 271 ? 7.676 10.406 -10.039 1.00 97.69 271 ARG A CA 1
ATOM 2144 C C . ARG A 1 271 ? 8.763 11.234 -10.715 1.00 97.69 271 ARG A C 1
ATOM 2146 O O . ARG A 1 271 ? 9.289 10.812 -11.740 1.00 97.69 271 ARG A O 1
ATOM 2153 N N . GLN A 1 272 ? 9.088 12.398 -10.151 1.00 98.06 272 GLN A N 1
ATOM 2154 C CA . GLN A 1 272 ? 10.131 13.281 -10.682 1.00 98.06 272 GLN A CA 1
ATOM 2155 C C . GLN A 1 272 ? 11.493 12.577 -10.709 1.00 98.06 272 GLN A C 1
ATOM 2157 O O . GLN A 1 272 ? 12.133 12.538 -11.749 1.00 98.06 272 GLN A O 1
ATOM 2162 N N . TRP A 1 273 ? 11.885 11.914 -9.621 1.00 98.25 273 TRP A N 1
ATOM 2163 C CA . TRP A 1 273 ? 13.151 11.186 -9.537 1.00 98.25 273 TRP A CA 1
ATOM 2164 C C . TRP A 1 273 ? 13.244 10.007 -10.507 1.00 98.25 273 TRP A C 1
ATOM 2166 O O . TRP A 1 273 ? 14.307 9.794 -11.083 1.00 98.25 273 TRP A O 1
ATOM 2176 N N . ILE A 1 274 ? 12.151 9.268 -10.731 1.00 98.12 274 ILE A N 1
ATOM 2177 C CA . ILE A 1 274 ? 12.111 8.212 -11.756 1.00 98.12 274 ILE A CA 1
ATOM 2178 C C . ILE A 1 274 ? 12.283 8.818 -13.156 1.00 98.12 274 ILE A C 1
ATOM 2180 O O . ILE A 1 274 ? 13.011 8.261 -13.977 1.00 98.12 274 ILE A O 1
ATOM 2184 N N . MET A 1 275 ? 11.644 9.959 -13.437 1.00 97.75 275 MET A N 1
ATOM 2185 C CA . MET A 1 275 ? 11.788 10.654 -14.724 1.00 97.75 275 MET A CA 1
ATOM 2186 C C . MET A 1 275 ? 13.195 11.209 -14.946 1.00 97.75 275 MET A C 1
ATOM 2188 O O . MET A 1 275 ? 13.688 11.143 -16.069 1.00 97.75 275 MET A O 1
ATOM 2192 N N . ASP A 1 276 ? 13.832 11.697 -13.883 1.00 97.88 276 ASP A N 1
ATOM 2193 C CA . ASP A 1 276 ? 15.212 12.193 -13.882 1.00 97.88 276 ASP A CA 1
ATOM 2194 C C . ASP A 1 276 ? 16.251 11.056 -13.838 1.00 97.88 276 ASP A C 1
ATOM 2196 O O . ASP A 1 276 ? 17.452 11.313 -13.780 1.00 97.88 276 ASP A O 1
ATOM 2200 N N . GLU A 1 277 ? 15.796 9.796 -13.850 1.00 97.44 277 GLU A N 1
ATOM 2201 C CA . GLU A 1 277 ? 16.622 8.584 -13.790 1.00 97.44 277 GLU A CA 1
ATOM 2202 C C . GLU A 1 277 ? 17.583 8.567 -12.591 1.00 97.44 277 GLU A C 1
ATOM 2204 O O . GLU A 1 277 ? 18.688 8.022 -12.654 1.00 97.44 277 GLU A O 1
ATOM 2209 N N . LYS A 1 278 ? 17.137 9.145 -11.470 1.00 98.06 278 LYS A N 1
ATOM 2210 C CA . LYS A 1 278 ? 17.892 9.178 -10.221 1.00 98.06 278 LYS A CA 1
ATOM 2211 C C . LYS A 1 278 ? 18.179 7.747 -9.728 1.00 98.06 278 LYS A C 1
ATOM 2213 O O . LYS A 1 278 ? 17.268 6.912 -9.755 1.00 98.06 278 LYS A O 1
ATOM 2218 N N . PRO A 1 279 ? 19.401 7.445 -9.245 1.00 97.69 279 PRO A N 1
ATOM 2219 C CA . PRO A 1 279 ? 19.716 6.131 -8.690 1.00 97.69 279 PRO A CA 1
ATOM 2220 C C . PRO A 1 279 ? 18.778 5.751 -7.540 1.00 97.69 279 PRO A C 1
ATOM 2222 O O . PRO A 1 279 ? 18.468 6.582 -6.684 1.00 97.69 279 PRO A O 1
ATOM 2225 N N . VAL A 1 280 ? 18.342 4.487 -7.504 1.00 97.00 280 VAL A N 1
ATOM 2226 C CA . VAL A 1 280 ? 17.374 4.003 -6.503 1.00 97.00 280 VAL A CA 1
ATOM 2227 C C . VAL A 1 280 ? 17.912 4.157 -5.078 1.00 97.00 280 VAL A C 1
ATOM 2229 O O . VAL A 1 280 ? 17.183 4.645 -4.219 1.00 97.00 280 VAL A O 1
ATOM 2232 N N . ASP A 1 281 ? 19.195 3.881 -4.844 1.00 96.19 281 ASP A N 1
ATOM 2233 C CA . ASP A 1 281 ? 19.829 4.058 -3.529 1.00 96.19 281 ASP A CA 1
ATOM 2234 C C . ASP A 1 281 ? 19.732 5.502 -3.012 1.00 96.19 281 ASP A C 1
ATOM 2236 O O . ASP A 1 281 ? 19.518 5.734 -1.822 1.00 96.19 281 ASP A O 1
ATOM 2240 N N . GLU A 1 282 ? 19.827 6.496 -3.902 1.00 97.06 282 GLU A N 1
ATOM 2241 C CA . GLU A 1 282 ? 19.661 7.900 -3.519 1.00 97.06 282 GLU A CA 1
ATOM 2242 C C . GLU A 1 282 ? 18.199 8.262 -3.225 1.00 97.06 282 GLU A C 1
ATOM 2244 O O . GLU A 1 282 ? 17.938 9.161 -2.422 1.00 97.06 282 GLU A O 1
ATOM 2249 N N . ILE A 1 283 ? 17.241 7.596 -3.880 1.00 96.56 283 ILE A N 1
ATOM 2250 C CA . ILE A 1 283 ? 15.810 7.744 -3.583 1.00 96.56 283 ILE A CA 1
ATOM 2251 C C . ILE A 1 283 ? 15.518 7.169 -2.193 1.00 96.56 283 ILE A C 1
ATOM 2253 O O . ILE A 1 283 ? 14.922 7.857 -1.367 1.00 96.56 283 ILE A O 1
ATOM 2257 N N . LEU A 1 284 ? 15.990 5.951 -1.911 1.00 95.06 284 LEU A N 1
ATOM 2258 C CA . LEU A 1 284 ? 15.823 5.290 -0.613 1.00 95.06 284 LEU A CA 1
ATOM 2259 C C . LEU A 1 284 ? 16.498 6.081 0.513 1.00 95.06 284 LEU A C 1
ATOM 2261 O O . LEU A 1 284 ? 15.904 6.300 1.570 1.00 95.06 284 LEU A O 1
ATOM 2265 N N . GLY A 1 285 ? 17.714 6.581 0.269 1.00 95.06 285 GLY A N 1
ATOM 2266 C CA . GLY A 1 285 ? 18.454 7.406 1.224 1.00 95.06 285 GLY A CA 1
ATOM 2267 C C . GLY A 1 285 ? 17.730 8.703 1.602 1.00 95.06 285 GLY A C 1
ATOM 2268 O O . GLY A 1 285 ? 17.895 9.192 2.720 1.00 95.06 285 GLY A O 1
ATOM 2269 N N . ALA A 1 286 ? 16.876 9.240 0.723 1.00 94.00 286 ALA A N 1
ATOM 2270 C CA . ALA A 1 286 ? 16.081 10.431 1.016 1.00 94.00 286 ALA A CA 1
ATOM 2271 C C . ALA A 1 286 ? 14.965 10.183 2.051 1.00 94.00 286 ALA A C 1
ATOM 2273 O O . ALA A 1 286 ? 14.487 11.144 2.658 1.00 94.00 286 ALA A O 1
ATOM 2274 N N . TRP A 1 287 ? 14.562 8.928 2.278 1.00 93.50 287 TRP A N 1
ATOM 2275 C CA . TRP A 1 287 ? 13.466 8.567 3.188 1.00 93.50 287 TRP A CA 1
ATOM 2276 C C . TRP A 1 287 ? 13.926 8.205 4.604 1.00 93.50 287 TRP A C 1
ATOM 2278 O O . TRP A 1 287 ? 13.112 8.173 5.525 1.00 93.50 287 TRP A O 1
ATOM 2288 N N . GLY A 1 288 ? 15.226 7.978 4.826 1.00 86.88 288 GLY A N 1
ATOM 2289 C CA . GLY A 1 288 ? 15.738 7.493 6.117 1.00 86.88 288 GLY A CA 1
ATOM 2290 C C . GLY A 1 288 ? 15.276 8.339 7.310 1.00 86.88 288 GLY A C 1
ATOM 2291 O O . GLY A 1 288 ? 14.676 7.826 8.253 1.00 86.88 288 GLY A O 1
ATOM 2292 N N . GLY A 1 289 ? 15.437 9.664 7.222 1.00 90.81 289 GLY A N 1
ATOM 2293 C CA . GLY A 1 289 ? 15.087 10.561 8.326 1.00 90.81 289 GLY A CA 1
ATOM 2294 C C . GLY A 1 289 ? 13.585 10.662 8.627 1.00 90.81 289 GLY A C 1
ATOM 2295 O O . GLY A 1 289 ? 13.210 11.008 9.745 1.00 90.81 289 GLY A O 1
ATOM 2296 N N . GLU A 1 290 ? 12.700 10.407 7.661 1.00 93.62 290 GLU A N 1
ATOM 2297 C CA . GLU A 1 290 ? 11.252 10.372 7.918 1.00 93.62 290 GLU A CA 1
ATOM 2298 C C . GLU A 1 290 ? 10.778 9.018 8.442 1.00 93.62 290 GLU A C 1
ATOM 2300 O O . GLU A 1 290 ? 9.936 9.002 9.341 1.00 93.62 290 GLU A O 1
ATOM 2305 N N . CYS A 1 291 ? 11.375 7.914 7.985 1.00 91.62 291 CYS A N 1
ATOM 2306 C CA . CYS A 1 291 ? 11.137 6.589 8.550 1.00 91.62 291 CYS A CA 1
ATOM 2307 C C . CYS A 1 291 ? 11.555 6.525 10.024 1.00 91.62 291 CYS A C 1
ATOM 2309 O O . CYS A 1 291 ? 10.786 6.045 10.850 1.00 91.62 291 CYS A O 1
ATOM 2311 N N . GLU A 1 292 ? 12.712 7.085 10.389 1.00 94.50 292 GLU A N 1
ATOM 2312 C CA . GLU A 1 292 ? 13.162 7.164 11.788 1.00 94.50 292 GLU A CA 1
ATOM 2313 C C . GLU A 1 292 ? 12.163 7.918 12.677 1.00 94.50 292 GLU A C 1
ATOM 2315 O O . GLU A 1 292 ? 11.802 7.453 13.760 1.00 94.50 292 GLU A O 1
ATOM 2320 N N . ARG A 1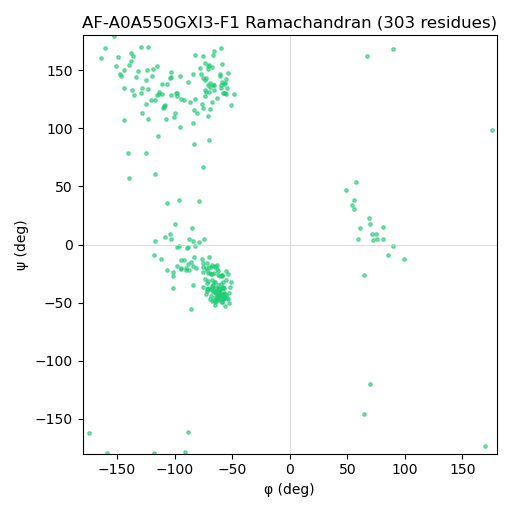 293 ? 11.661 9.070 12.209 1.00 96.38 293 ARG A N 1
ATOM 2321 C CA . ARG A 1 293 ? 10.640 9.838 12.941 1.00 96.38 293 ARG A CA 1
ATOM 2322 C C . ARG A 1 293 ? 9.337 9.060 13.083 1.00 96.38 293 ARG A C 1
ATOM 2324 O O . ARG A 1 293 ? 8.722 9.108 14.147 1.00 96.38 293 ARG A O 1
ATOM 2331 N N . TYR A 1 294 ? 8.919 8.367 12.028 1.00 97.56 294 TYR A N 1
ATOM 2332 C CA . TYR A 1 294 ? 7.728 7.531 12.065 1.00 97.56 294 TYR A CA 1
ATOM 2333 C C . TYR A 1 294 ? 7.878 6.378 13.060 1.00 97.56 294 TYR A C 1
ATOM 2335 O O . TYR A 1 294 ? 6.975 6.178 13.864 1.00 97.56 294 TYR A O 1
ATOM 2343 N N . LEU A 1 295 ? 9.013 5.671 13.068 1.00 97.06 295 LEU A N 1
ATOM 2344 C CA . LEU A 1 295 ? 9.266 4.568 13.999 1.00 97.06 295 LEU A CA 1
ATOM 2345 C C . LEU A 1 295 ? 9.134 5.025 15.457 1.00 97.06 295 LEU A C 1
ATOM 2347 O O . LEU A 1 295 ? 8.409 4.400 16.222 1.00 97.06 295 LEU A O 1
ATOM 2351 N N . VAL A 1 296 ? 9.730 6.168 15.817 1.00 97.31 296 VAL A N 1
ATOM 2352 C CA . VAL A 1 296 ? 9.596 6.751 17.167 1.00 97.31 296 VAL A CA 1
ATOM 2353 C C . VAL A 1 296 ? 8.143 7.103 17.503 1.00 97.31 296 VAL A C 1
ATOM 2355 O O . VAL A 1 296 ? 7.706 6.943 18.643 1.00 97.31 296 VAL A O 1
ATOM 2358 N N . GLU A 1 297 ? 7.382 7.613 16.535 1.00 96.75 297 GLU A N 1
ATOM 2359 C CA . GLU A 1 297 ? 5.973 7.943 16.750 1.00 96.75 297 GLU A CA 1
ATOM 2360 C C . GLU A 1 297 ? 5.100 6.690 16.896 1.00 96.75 297 GLU A C 1
ATOM 2362 O O . GLU A 1 297 ? 4.198 6.665 17.738 1.00 96.75 297 GLU A O 1
ATOM 2367 N N . ARG A 1 298 ? 5.401 5.652 16.110 1.00 96.75 298 ARG A N 1
ATOM 2368 C CA . ARG A 1 298 ? 4.701 4.368 16.064 1.00 96.75 298 ARG A CA 1
ATOM 2369 C C . ARG A 1 298 ? 4.735 3.645 17.410 1.00 96.75 298 ARG A C 1
ATOM 2371 O O . ARG A 1 298 ? 3.707 3.109 17.810 1.00 96.75 298 ARG A O 1
ATOM 2378 N N . GLU A 1 299 ? 5.852 3.713 18.141 1.00 97.31 299 GLU A N 1
ATOM 2379 C CA . GLU A 1 299 ? 6.028 3.091 19.471 1.00 97.31 299 GLU A CA 1
ATOM 2380 C C . GLU A 1 299 ? 4.908 3.432 20.466 1.00 97.31 299 GLU A C 1
ATOM 2382 O O . GLU A 1 299 ? 4.518 2.619 21.297 1.00 97.31 299 GLU A O 1
ATOM 2387 N N . LYS A 1 300 ? 4.323 4.630 20.360 1.00 97.25 300 LYS A N 1
ATOM 2388 C CA . LYS A 1 300 ? 3.243 5.088 21.254 1.00 97.25 300 LYS A CA 1
ATOM 2389 C C . LYS A 1 300 ? 1.918 4.356 21.034 1.00 97.25 300 LYS A C 1
ATOM 2391 O O . LYS A 1 300 ? 0.979 4.566 21.800 1.00 97.25 300 LYS A O 1
ATOM 2396 N N . HIS A 1 301 ? 1.821 3.588 19.956 1.00 97.81 301 HIS A N 1
ATOM 2397 C CA . HIS A 1 301 ? 0.596 2.946 19.503 1.00 97.81 301 HIS A CA 1
ATOM 2398 C C . HIS A 1 301 ? 0.677 1.433 19.496 1.00 97.81 301 HIS A C 1
ATOM 2400 O O . HIS A 1 301 ? -0.363 0.818 19.286 1.00 97.81 301 HIS A O 1
ATOM 2406 N N . LEU A 1 302 ? 1.863 0.857 19.711 1.00 98.38 302 LEU A N 1
ATOM 2407 C CA . LEU A 1 302 ? 2.052 -0.580 19.619 1.00 98.38 302 LEU A CA 1
ATOM 2408 C C . LEU A 1 302 ? 1.272 -1.311 20.712 1.00 98.38 302 LEU A C 1
ATOM 2410 O O . LEU A 1 302 ? 1.247 -0.889 21.869 1.00 98.38 302 LEU A O 1
ATOM 2414 N N . LEU A 1 303 ? 0.630 -2.408 20.322 1.00 98.44 303 LEU A N 1
ATOM 2415 C CA . LEU A 1 303 ? -0.155 -3.273 21.208 1.00 98.44 303 LEU A CA 1
ATOM 2416 C C . LEU A 1 303 ? 0.494 -4.645 21.412 1.00 98.44 303 LEU A C 1
ATOM 2418 O O . LEU A 1 303 ? 0.068 -5.399 22.288 1.00 98.44 303 LEU A O 1
ATOM 2422 N N . TYR A 1 304 ? 1.495 -4.965 20.596 1.00 98.38 304 TYR A N 1
ATOM 2423 C CA . TYR A 1 304 ? 2.106 -6.284 20.496 1.00 98.38 304 TYR A CA 1
ATOM 2424 C C . TYR A 1 304 ? 3.625 -6.169 20.541 1.00 98.38 304 TYR A C 1
ATOM 2426 O O . TYR A 1 304 ? 4.172 -5.176 20.059 1.00 98.38 304 TYR A O 1
ATOM 2434 N N . ASP A 1 305 ? 4.262 -7.207 21.079 1.00 91.81 305 ASP A N 1
ATOM 2435 C CA . ASP A 1 305 ? 5.718 -7.382 21.088 1.00 91.81 305 ASP A CA 1
ATOM 2436 C C . ASP A 1 305 ? 6.233 -7.884 19.728 1.00 91.81 305 ASP A C 1
ATOM 2438 O O . ASP A 1 305 ? 5.599 -8.797 19.131 1.00 91.81 305 ASP A O 1
#

Mean predicted aligned error: 2.96 Å

Sequence (305 aa):
TGLPVYSLYGDHRKPTGEMLDGIDALVFDIQDCGARFYTYVSTLTYCMGSAAEHGVKMVVLDRPDPINGVDVEGNVLEKGFTSFIGLHPVPIRHGLTMGELASFINKGINCSLEVIPMKGWRREQWFDETGLPWVQPSPNLPSLDSATVFPGTCFFEGINATEGRGTTRPFEYLGAPWVDSKKWVKRLDEADLPGVLFRRCYFTPTFWRYKDVQCSGVQVHVVDRDLFKPVETGLHLLSALKQLHPEFAFNDPTYDKRPHFDLLAGSDKMRQWIMDEKPVDEILGAWGGECERYLVEREKHLLYD

Nearest PDB structures (foldseek):
  4k05-assembly1_A  TM=9.378E-01  e=1.071E-27  Bacteroides fragilis NCTC 9343
  4jja-assembly1_A  TM=8.368E-01  e=1.343E-18  Bacteroides fragilis NCTC 9343
  8wm7-assembly1_E  TM=4.682E-01  e=1.005E+00  Nostoc sp. PCC 7120 = FACHB-418
  1ufl-assembly1_C  TM=4.067E-01  e=1.498E+00  Thermus thermophilus HB8
  4cnz-assembly1_C  TM=3.227E-01  e=2.110E+00  Azospirillum brasilense

Foldseek 3Di:
DPDDDDDCDDPHVADDLVNCPPAQADEADADFLQFLQGQVLVSLLRPQQNQLVNVHAYEYAKDANQLFLPDFDAAFFDPPLDDSRHHGRAGRRRSDISQLSNVLSCVPRVHNYDYDDDPPDARRDHPVNVVDDDDQSDPLRRDSVQSLQCSQQVLLVFKLKAQQAQHPHGNQWIWAQQDPAVQLQVQLVVVVQPQWHKDWDWDARCDDRNHRHITTTIGIDRRDSVRDDNNLSSLSSLLSRVVPGVPIDTDQDDPVNDRPSCSSNSHCVSVVCSNVSPDSVVVRVVRVVVVVVSVVSSVVRDPHD

Secondary structure (DSSP, 8-state):
--------STT--S--TGGGTT-SEEEE-----SBTTSTHHHHHHHHHHHHHHHTPEEEEE----TT-SS--BSPPPPTT--BTTB-SS--SB----HHHHHHHHHHHH---EEEE--SS--TT--GGGGT-----SSTT--SHHHHHHHHHHGGGGGBTSB-STTSSSTTTEEEETT--HHHHHHHHHTTT-TTEEEEEEEE--SSSTTTTSPEEEEEEEES-TTT--HHHHHHHHHHHHHHH-TT--BPPP-TTSS-HHHHHHTSSHHHHHHHTT--HHHHHHTTHHHHHHHHHHHGGG----

pLDDT: mean 96.93, std 3.09, range [74.62, 98.88]